Protein AF-A0A2E8B351-F1 (afdb_monomer_lite)

Sequence (193 aa):
MSNDDRAWGGGRSVKSSQLFPSLRFFVAGHIMNDREKERQKKLDTIHEEIVAYLDGELDENVSQRVEQRLGQDPTYRRRLQQMERAWDCLDALPQAEVDESFTHSTVEMVALAAEKELSLSATTNSRSLTTWFIGGALTLAAVAAGFIFTTWVIPDANQELLQDLPMIENIDMYLHADNVEFLQKLQEEKIFM

pLDDT: mean 72.05, std 17.53, range [35.75, 96.81]

Radius of gyration: 40.84 Å; chains: 1; bounding box: 118×68×86 Å

Structure (mmCIF, N/CA/C/O backbone):
data_AF-A0A2E8B351-F1
#
_entry.id   AF-A0A2E8B351-F1
#
loop_
_atom_site.group_PDB
_atom_site.id
_atom_site.type_symbol
_atom_site.label_atom_id
_atom_site.label_alt_id
_atom_site.label_comp_id
_atom_site.label_asym_id
_atom_site.label_entity_id
_atom_site.label_seq_id
_atom_site.pdbx_PDB_ins_code
_atom_site.Cartn_x
_atom_site.Cartn_y
_atom_site.Cartn_z
_atom_site.occupancy
_atom_site.B_iso_or_equiv
_atom_site.auth_seq_id
_atom_site.auth_comp_id
_atom_site.auth_asym_id
_atom_site.auth_atom_id
_atom_site.pdbx_PDB_model_num
ATOM 1 N N . MET A 1 1 ? 92.611 -21.836 -21.182 1.00 42.06 1 MET A N 1
ATOM 2 C CA . MET A 1 1 ? 92.577 -20.377 -21.438 1.00 42.06 1 MET A CA 1
ATOM 3 C C . MET A 1 1 ? 91.304 -19.870 -20.778 1.00 42.06 1 MET A C 1
ATOM 5 O O . MET A 1 1 ? 90.243 -20.173 -21.292 1.00 42.06 1 MET A O 1
ATOM 9 N N . SER A 1 2 ? 91.296 -19.490 -19.499 1.00 41.84 2 SER A N 1
ATOM 10 C CA . SER A 1 2 ? 92.000 -18.399 -18.793 1.00 41.84 2 SER A CA 1
ATOM 11 C C . SER A 1 2 ? 91.522 -17.001 -19.187 1.00 41.84 2 SER A C 1
ATOM 13 O O . SER A 1 2 ? 91.625 -16.643 -20.358 1.00 41.84 2 SER A O 1
ATOM 15 N N . ASN A 1 3 ? 91.150 -16.268 -18.131 1.00 39.16 3 ASN A N 1
ATOM 16 C CA . ASN A 1 3 ? 91.130 -14.816 -17.929 1.00 39.16 3 ASN A CA 1
ATOM 17 C C . ASN A 1 3 ? 89.968 -14.001 -18.512 1.00 39.16 3 ASN A C 1
ATOM 19 O O . ASN A 1 3 ? 89.579 -14.199 -19.654 1.00 39.16 3 ASN A O 1
ATOM 23 N N . ASP A 1 4 ? 89.433 -12.985 -17.833 1.00 45.47 4 ASP A N 1
ATOM 24 C CA . ASP A 1 4 ? 89.593 -12.492 -16.452 1.00 45.47 4 ASP A CA 1
ATOM 25 C C . ASP A 1 4 ? 88.548 -11.384 -16.224 1.00 45.47 4 ASP A C 1
ATOM 27 O O . ASP A 1 4 ? 88.196 -10.650 -17.147 1.00 45.47 4 ASP A O 1
ATOM 31 N N . ASP A 1 5 ? 88.105 -11.276 -14.974 1.00 46.81 5 ASP A N 1
ATOM 32 C CA . ASP A 1 5 ? 87.933 -10.062 -14.168 1.00 46.81 5 ASP A CA 1
ATOM 33 C C . ASP A 1 5 ? 87.425 -8.746 -14.785 1.00 46.81 5 ASP A C 1
ATOM 35 O O . ASP A 1 5 ? 88.117 -8.055 -15.534 1.00 46.81 5 ASP A O 1
ATOM 39 N N . ARG A 1 6 ? 86.283 -8.285 -14.247 1.00 42.91 6 ARG A N 1
ATOM 40 C CA . ARG A 1 6 ? 86.148 -7.050 -13.430 1.00 42.91 6 ARG A CA 1
ATOM 41 C C . ARG A 1 6 ? 84.676 -6.889 -12.991 1.00 42.91 6 ARG A C 1
ATOM 43 O O . ARG A 1 6 ? 83.784 -6.873 -13.823 1.00 42.91 6 ARG A O 1
ATOM 50 N N . ALA A 1 7 ? 84.336 -6.975 -11.702 1.00 44.62 7 ALA A N 1
ATOM 51 C CA . ALA A 1 7 ? 84.511 -5.973 -10.637 1.00 44.62 7 ALA A CA 1
ATOM 52 C C . ALA A 1 7 ? 83.282 -5.040 -10.438 1.00 44.62 7 ALA A C 1
ATOM 54 O O . ALA A 1 7 ? 83.139 -4.037 -11.122 1.00 44.62 7 ALA A O 1
ATOM 55 N N . TRP A 1 8 ? 82.508 -5.381 -9.393 1.00 36.84 8 TRP A N 1
ATOM 56 C CA . TRP A 1 8 ? 81.766 -4.541 -8.426 1.00 36.84 8 TRP A CA 1
ATOM 57 C C . TRP A 1 8 ? 80.494 -3.757 -8.810 1.00 36.84 8 TRP A C 1
ATOM 59 O O . TRP A 1 8 ? 80.494 -2.868 -9.651 1.00 36.84 8 TRP A O 1
ATOM 69 N N . GLY A 1 9 ? 79.439 -3.983 -8.013 1.00 35.75 9 GLY A N 1
ATOM 70 C CA . GLY A 1 9 ? 78.284 -3.088 -7.880 1.00 35.75 9 GLY A CA 1
ATOM 71 C C . GLY A 1 9 ? 77.158 -3.705 -7.050 1.00 35.75 9 GLY A C 1
ATOM 72 O O . GLY A 1 9 ? 76.304 -4.402 -7.583 1.00 35.75 9 GLY A O 1
ATOM 73 N N . GLY A 1 10 ? 77.179 -3.490 -5.732 1.00 39.56 10 GLY A N 1
ATOM 74 C CA . GLY A 1 10 ? 76.178 -4.009 -4.800 1.00 39.56 10 GLY A CA 1
ATOM 75 C C . GLY A 1 10 ? 74.766 -3.464 -5.034 1.00 39.56 10 GLY A C 1
ATOM 76 O O . GLY A 1 10 ? 74.573 -2.344 -5.495 1.00 39.56 10 GLY A O 1
ATOM 77 N N . GLY A 1 11 ? 73.763 -4.246 -4.648 1.00 39.31 11 GLY A N 1
ATOM 78 C CA . GLY A 1 11 ? 72.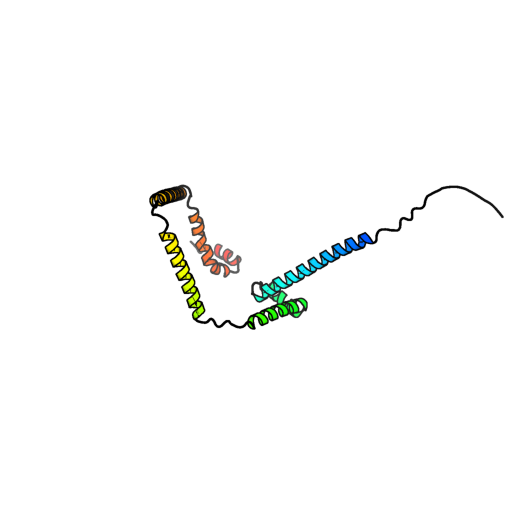370 -3.827 -4.743 1.00 39.31 11 GLY A CA 1
ATOM 79 C C . GLY A 1 11 ? 71.458 -4.824 -4.059 1.00 39.31 11 GLY A C 1
ATOM 80 O O . GLY A 1 11 ? 71.160 -5.883 -4.594 1.00 39.31 11 GLY A O 1
ATOM 81 N N . ARG A 1 12 ? 71.072 -4.484 -2.833 1.00 40.62 12 ARG A N 1
ATOM 82 C CA . ARG A 1 12 ? 70.194 -5.248 -1.951 1.00 40.62 12 ARG A CA 1
ATOM 83 C C . ARG A 1 12 ? 68.931 -5.746 -2.660 1.00 40.62 12 ARG A C 1
ATOM 85 O O . ARG A 1 12 ? 68.249 -4.997 -3.349 1.00 40.62 12 ARG A O 1
ATOM 92 N N . SER A 1 13 ? 68.616 -7.003 -2.358 1.00 50.56 13 SER A N 1
ATOM 93 C CA . SER A 1 13 ? 67.283 -7.602 -2.350 1.00 50.56 13 SER A CA 1
ATOM 94 C C . SER A 1 13 ? 66.165 -6.581 -2.129 1.00 50.56 13 SER A C 1
ATOM 96 O O . SER A 1 1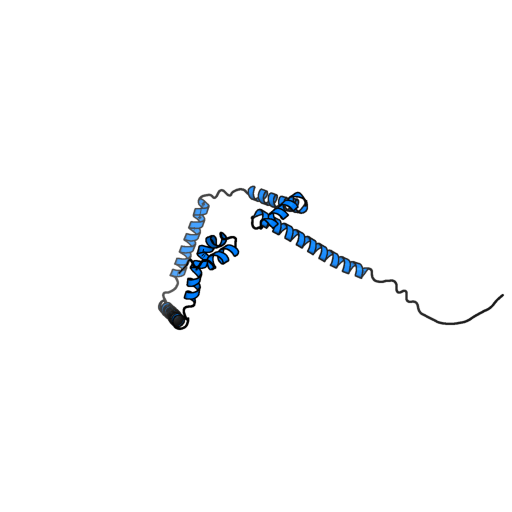3 ? 66.092 -5.992 -1.053 1.00 50.56 13 SER A O 1
ATOM 98 N N . VAL A 1 14 ? 65.248 -6.467 -3.092 1.00 45.91 14 VAL A N 1
ATOM 99 C CA . VAL A 1 14 ? 63.833 -6.237 -2.787 1.00 45.91 14 VAL A CA 1
ATOM 100 C C . VAL A 1 14 ? 63.001 -7.067 -3.763 1.00 45.91 14 VAL A C 1
ATOM 102 O O . VAL A 1 14 ? 62.817 -6.722 -4.928 1.00 45.91 14 VAL A O 1
ATOM 105 N N . LYS A 1 15 ? 62.509 -8.207 -3.272 1.00 48.78 15 LYS A N 1
ATOM 106 C CA . LYS A 1 15 ? 61.393 -8.938 -3.875 1.00 48.78 15 LYS A CA 1
ATOM 107 C C . LYS A 1 15 ? 60.143 -8.056 -3.781 1.00 48.78 15 LYS A C 1
ATOM 109 O O . LYS A 1 15 ? 59.438 -8.100 -2.779 1.00 48.78 15 LYS A O 1
ATOM 114 N N . SER A 1 16 ? 59.865 -7.268 -4.813 1.00 50.97 16 SER A N 1
ATOM 115 C CA . SER A 1 16 ? 58.633 -6.478 -4.933 1.00 50.97 16 SER A CA 1
ATOM 116 C C . SER A 1 16 ? 57.650 -7.169 -5.876 1.00 50.97 16 SER A C 1
ATOM 118 O O . SER A 1 16 ? 57.396 -6.709 -6.982 1.00 50.97 16 SER A O 1
ATOM 120 N N . SER A 1 17 ? 57.108 -8.308 -5.451 1.00 51.94 17 SER A N 1
ATOM 121 C CA . SER A 1 17 ? 55.991 -8.971 -6.139 1.00 51.94 17 SER A CA 1
ATOM 122 C C . SER A 1 17 ? 55.108 -9.700 -5.125 1.00 51.94 17 SER A C 1
ATOM 124 O O . SER A 1 17 ? 54.962 -10.920 -5.141 1.00 51.94 17 SER A O 1
ATOM 126 N N . GLN A 1 18 ? 54.564 -8.926 -4.188 1.00 52.97 18 GLN A N 1
ATOM 127 C CA . GLN A 1 18 ? 53.477 -9.310 -3.285 1.00 52.97 18 GLN A CA 1
ATOM 128 C C . GLN A 1 18 ? 52.513 -8.113 -3.210 1.00 52.97 18 GLN A C 1
ATOM 130 O O . GLN A 1 18 ? 52.404 -7.436 -2.193 1.00 52.97 18 GLN A O 1
ATOM 135 N N . LEU A 1 19 ? 51.858 -7.793 -4.331 1.00 47.19 19 LEU A N 1
ATOM 136 C CA . LEU A 1 19 ? 50.721 -6.870 -4.341 1.00 47.19 19 LEU A CA 1
ATOM 137 C C . LEU A 1 19 ? 49.480 -7.634 -3.851 1.00 47.19 19 LEU A C 1
ATOM 139 O O . LEU A 1 19 ? 48.830 -8.361 -4.595 1.00 47.19 19 LEU A O 1
ATOM 143 N N . PHE A 1 20 ? 49.252 -7.501 -2.546 1.00 50.81 20 PHE A N 1
ATOM 144 C CA . PHE A 1 20 ? 48.012 -7.605 -1.770 1.00 50.81 20 PHE A CA 1
ATOM 145 C C . PHE A 1 20 ? 46.785 -8.297 -2.423 1.00 50.81 20 PHE A C 1
ATOM 147 O O . PHE A 1 20 ? 46.023 -7.655 -3.148 1.00 50.81 20 PHE A O 1
ATOM 154 N N . PRO A 1 21 ? 46.469 -9.558 -2.060 1.00 54.06 21 PRO A N 1
ATOM 155 C CA . PRO A 1 21 ? 45.173 -10.182 -2.368 1.00 54.06 21 PRO A CA 1
ATOM 156 C C . PRO A 1 21 ? 43.976 -9.517 -1.651 1.00 54.06 21 PRO A C 1
ATOM 158 O O . PRO A 1 21 ? 42.835 -9.672 -2.086 1.00 54.06 21 PRO A O 1
ATOM 161 N N . SER A 1 22 ? 44.215 -8.731 -0.594 1.00 49.50 22 SER A N 1
ATOM 162 C CA . SER A 1 22 ? 43.172 -8.065 0.203 1.00 49.50 22 SER A CA 1
ATOM 163 C C . SER A 1 22 ? 42.454 -6.922 -0.526 1.00 49.50 22 SER A C 1
ATOM 165 O O . SER A 1 22 ? 41.269 -6.699 -0.282 1.00 49.50 22 SER A O 1
ATOM 167 N N . LEU A 1 23 ? 43.112 -6.239 -1.471 1.00 53.84 23 LEU A N 1
ATOM 168 C CA . LEU A 1 23 ? 42.482 -5.155 -2.239 1.00 53.84 23 LEU A CA 1
ATOM 169 C C . LEU A 1 23 ? 41.460 -5.684 -3.259 1.00 53.84 23 LEU A C 1
ATOM 171 O O . LEU A 1 23 ? 40.435 -5.049 -3.498 1.00 53.84 23 LEU A O 1
ATOM 175 N N . ARG A 1 24 ? 41.698 -6.879 -3.821 1.00 57.72 24 ARG A N 1
ATOM 176 C CA . ARG A 1 24 ? 40.752 -7.536 -4.740 1.00 57.72 24 ARG A CA 1
ATOM 177 C C . ARG A 1 24 ? 39.481 -7.978 -4.023 1.00 57.72 24 ARG A C 1
ATOM 179 O O . ARG A 1 24 ? 38.414 -7.877 -4.612 1.00 57.72 24 ARG A O 1
ATOM 186 N N . PHE A 1 25 ? 39.580 -8.415 -2.767 1.00 54.22 25 PHE A N 1
ATOM 187 C CA . PHE A 1 25 ? 38.421 -8.825 -1.968 1.00 54.22 25 PHE A CA 1
ATOM 188 C C . PHE A 1 25 ? 37.552 -7.635 -1.536 1.00 54.22 25 PHE A C 1
ATOM 190 O O . PHE A 1 25 ? 36.331 -7.728 -1.592 1.00 54.22 25 PHE A O 1
ATOM 197 N N . PHE A 1 26 ? 38.159 -6.499 -1.173 1.00 56.44 26 PHE A N 1
ATOM 198 C CA . PHE A 1 26 ? 37.419 -5.286 -0.800 1.00 56.44 26 PHE A CA 1
ATOM 199 C C . PHE A 1 26 ? 36.706 -4.644 -2.001 1.00 56.44 26 PHE A C 1
ATOM 201 O O . PHE A 1 26 ? 35.520 -4.329 -1.924 1.00 56.44 26 PHE A O 1
ATOM 208 N N . VAL A 1 27 ? 37.391 -4.532 -3.145 1.00 61.16 27 VAL A N 1
ATOM 209 C CA . VAL A 1 27 ? 36.784 -4.040 -4.394 1.00 61.16 27 VAL A CA 1
ATOM 210 C C . VAL A 1 27 ? 35.726 -5.021 -4.913 1.00 61.16 27 VAL A C 1
ATOM 212 O O . VAL A 1 27 ? 34.650 -4.591 -5.315 1.00 61.16 27 VAL A O 1
ATOM 215 N N . ALA A 1 28 ? 35.968 -6.337 -4.844 1.00 62.12 28 ALA A N 1
ATOM 216 C CA . ALA A 1 28 ? 34.955 -7.335 -5.194 1.00 62.12 28 ALA A CA 1
ATOM 217 C C . ALA A 1 28 ? 33.725 -7.264 -4.275 1.00 62.12 28 ALA A C 1
ATOM 219 O O . ALA A 1 28 ? 32.609 -7.362 -4.776 1.00 62.12 28 ALA A O 1
ATOM 220 N N . GLY A 1 29 ? 33.911 -7.041 -2.969 1.00 65.75 29 GLY A N 1
ATOM 221 C CA . GLY A 1 29 ? 32.819 -6.870 -2.007 1.00 65.75 29 GLY A CA 1
ATOM 222 C C . GLY A 1 29 ? 31.975 -5.619 -2.268 1.00 65.75 29 GLY A C 1
ATOM 223 O O . GLY A 1 29 ? 30.749 -5.695 -2.238 1.00 65.75 29 GLY A O 1
ATOM 224 N N . HIS A 1 30 ? 32.605 -4.489 -2.603 1.00 62.78 30 HIS A N 1
ATOM 225 C CA . HIS A 1 30 ? 31.889 -3.263 -2.974 1.00 62.78 30 HIS A CA 1
ATOM 226 C C . HIS A 1 30 ? 31.105 -3.436 -4.289 1.00 62.78 30 HIS A C 1
ATOM 228 O O . HIS A 1 30 ? 29.902 -3.198 -4.321 1.00 62.78 30 HIS A O 1
ATOM 234 N N . ILE A 1 31 ? 31.737 -4.002 -5.325 1.00 69.69 31 ILE A N 1
ATOM 235 C CA . ILE A 1 31 ? 31.097 -4.281 -6.625 1.00 69.69 31 ILE A CA 1
ATOM 236 C C . ILE A 1 31 ? 29.959 -5.315 -6.505 1.00 69.69 31 ILE A C 1
ATOM 238 O O . ILE A 1 31 ? 29.005 -5.293 -7.285 1.00 69.69 31 ILE A O 1
ATOM 242 N N . MET A 1 32 ? 30.052 -6.271 -5.574 1.00 68.69 32 MET A N 1
ATOM 243 C CA . MET A 1 32 ? 28.966 -7.221 -5.301 1.00 68.69 32 MET A CA 1
ATOM 244 C C . MET A 1 32 ? 27.760 -6.530 -4.658 1.00 68.69 32 MET A C 1
ATOM 246 O O . MET A 1 32 ? 26.634 -6.815 -5.055 1.00 68.69 32 MET A O 1
ATOM 250 N N . ASN A 1 33 ? 27.989 -5.593 -3.736 1.00 84.38 33 ASN A N 1
ATOM 251 C CA . ASN A 1 33 ? 26.923 -4.818 -3.102 1.00 84.38 33 ASN A CA 1
ATOM 252 C C . ASN A 1 33 ? 26.198 -3.912 -4.111 1.00 84.38 33 ASN A C 1
ATOM 254 O O . ASN A 1 33 ? 24.971 -3.866 -4.132 1.00 84.38 33 ASN A O 1
ATOM 258 N N . ASP A 1 34 ? 26.939 -3.254 -5.004 1.00 85.31 34 ASP A N 1
ATOM 259 C CA . ASP A 1 34 ? 26.334 -2.390 -6.023 1.00 85.31 34 ASP A CA 1
ATOM 260 C C . ASP A 1 34 ? 25.468 -3.195 -7.004 1.00 85.31 34 ASP A C 1
ATOM 262 O O . ASP A 1 34 ? 24.362 -2.785 -7.344 1.00 85.31 34 ASP A O 1
ATOM 266 N N . ARG A 1 35 ? 25.901 -4.404 -7.387 1.00 85.94 35 ARG A N 1
ATOM 267 C CA . ARG A 1 35 ? 25.093 -5.304 -8.229 1.00 85.94 35 ARG A CA 1
ATOM 268 C C . ARG A 1 35 ? 23.825 -5.805 -7.542 1.00 85.94 35 ARG A C 1
ATOM 270 O O . ARG A 1 35 ? 22.813 -5.988 -8.217 1.00 85.94 35 ARG A O 1
ATOM 277 N N . GLU A 1 36 ? 23.877 -6.047 -6.236 1.00 88.38 36 GLU A N 1
ATOM 278 C CA . GLU A 1 36 ? 22.702 -6.449 -5.459 1.00 88.38 36 GLU A CA 1
ATOM 279 C C . GLU A 1 36 ? 21.686 -5.303 -5.392 1.00 88.38 36 GLU A C 1
ATOM 281 O O . GLU A 1 36 ? 20.503 -5.520 -5.643 1.00 88.38 36 GLU A O 1
ATOM 286 N N . LYS A 1 37 ? 22.155 -4.068 -5.168 1.00 89.75 37 LYS A N 1
ATOM 287 C CA . LYS A 1 37 ? 21.309 -2.866 -5.179 1.00 89.75 37 LYS A CA 1
ATOM 288 C C . LYS A 1 37 ? 20.648 -2.628 -6.530 1.00 89.75 37 LYS A C 1
ATOM 290 O O . LYS A 1 37 ? 19.451 -2.377 -6.572 1.00 89.75 37 LYS A O 1
ATOM 295 N N . GLU A 1 38 ? 21.391 -2.750 -7.627 1.00 91.44 38 GLU A N 1
ATOM 296 C CA . GLU A 1 38 ? 20.819 -2.605 -8.972 1.00 91.44 38 GLU A CA 1
ATOM 297 C C . GLU A 1 38 ? 19.787 -3.698 -9.274 1.00 91.44 38 GLU A C 1
ATOM 299 O O . GLU A 1 38 ? 18.746 -3.435 -9.879 1.00 91.44 38 GLU A O 1
ATOM 304 N N . ARG A 1 39 ? 20.028 -4.933 -8.812 1.00 91.00 39 ARG A N 1
ATOM 305 C CA . ARG A 1 39 ? 19.044 -6.015 -8.935 1.00 91.00 39 ARG A CA 1
ATOM 306 C C . ARG A 1 39 ? 17.788 -5.717 -8.120 1.00 91.00 39 ARG A C 1
ATOM 308 O O . ARG A 1 39 ? 16.693 -5.924 -8.636 1.00 91.00 39 ARG A O 1
ATOM 315 N N . GLN A 1 40 ? 17.947 -5.250 -6.883 1.00 92.00 40 GLN A N 1
ATOM 316 C CA . GLN A 1 40 ? 16.830 -4.903 -6.011 1.00 92.00 40 GLN A CA 1
ATOM 317 C C . GLN A 1 40 ? 16.006 -3.772 -6.618 1.00 92.00 40 GLN A C 1
ATOM 319 O O . GLN A 1 40 ? 14.813 -3.942 -6.830 1.00 92.00 40 GLN A O 1
ATOM 324 N N . LYS A 1 41 ? 16.664 -2.690 -7.038 1.00 94.38 41 LYS A N 1
ATOM 325 C CA . LYS A 1 41 ? 16.021 -1.574 -7.731 1.00 94.38 41 LYS A CA 1
ATOM 326 C C . LYS A 1 41 ? 15.238 -2.046 -8.955 1.00 94.38 41 LYS A C 1
ATOM 328 O O . LYS A 1 41 ? 14.102 -1.636 -9.151 1.00 94.38 41 LYS A O 1
ATOM 333 N N . LYS A 1 42 ? 15.812 -2.949 -9.759 1.00 93.88 42 LYS A N 1
ATOM 334 C CA . LYS A 1 42 ? 15.110 -3.532 -10.910 1.00 93.88 42 LYS A CA 1
ATOM 335 C C . LYS A 1 42 ? 13.858 -4.309 -10.487 1.00 93.88 42 LYS A C 1
ATOM 337 O O . LYS A 1 42 ? 12.842 -4.216 -11.164 1.00 93.88 42 LYS A O 1
ATOM 342 N N . LEU A 1 43 ? 13.934 -5.103 -9.419 1.00 93.56 43 LEU A N 1
ATOM 343 C CA . LEU A 1 43 ? 12.788 -5.856 -8.897 1.00 93.56 43 LEU A CA 1
ATOM 344 C C . LEU A 1 43 ? 11.690 -4.927 -8.374 1.00 93.56 43 LEU A C 1
ATOM 346 O O . LEU A 1 43 ? 10.520 -5.200 -8.629 1.00 93.56 43 LEU A O 1
ATOM 350 N N . ASP A 1 44 ? 12.070 -3.840 -7.707 1.00 95.19 44 ASP A N 1
ATOM 351 C CA . ASP A 1 44 ? 11.141 -2.832 -7.196 1.00 95.19 44 ASP A CA 1
ATOM 352 C C . ASP A 1 44 ? 10.428 -2.125 -8.355 1.00 95.19 44 ASP A C 1
ATOM 354 O O . ASP A 1 44 ? 9.204 -2.072 -8.373 1.00 95.19 44 ASP A O 1
ATOM 358 N N . THR A 1 45 ? 11.156 -1.727 -9.404 1.00 95.25 45 THR A N 1
ATOM 359 C CA . THR A 1 45 ? 10.541 -1.159 -10.616 1.00 95.25 45 THR A CA 1
ATOM 360 C C . THR A 1 45 ? 9.574 -2.136 -11.288 1.00 95.25 45 THR A C 1
ATOM 362 O O . THR A 1 45 ? 8.479 -1.750 -11.676 1.00 95.25 45 THR A O 1
ATOM 365 N N . ILE A 1 46 ? 9.940 -3.419 -11.412 1.00 94.88 46 ILE A N 1
ATOM 366 C CA . ILE A 1 46 ? 9.026 -4.440 -11.961 1.00 94.88 46 ILE A CA 1
ATOM 367 C C . ILE A 1 46 ? 7.777 -4.567 -11.083 1.00 94.88 46 ILE A C 1
ATOM 369 O O . ILE A 1 46 ? 6.680 -4.777 -11.592 1.00 94.88 46 ILE A O 1
ATOM 373 N N . HIS A 1 47 ? 7.938 -4.481 -9.764 1.00 95.00 47 HIS A N 1
ATOM 374 C CA . HIS A 1 47 ? 6.821 -4.556 -8.841 1.00 95.00 47 HIS A CA 1
ATOM 375 C C . HIS A 1 47 ? 5.870 -3.369 -8.995 1.00 95.00 47 HIS A C 1
ATOM 377 O O . HIS A 1 47 ? 4.672 -3.606 -9.100 1.00 95.00 47 HIS A O 1
ATOM 383 N N . GLU A 1 48 ? 6.396 -2.147 -9.049 1.00 95.12 48 GLU A N 1
ATOM 384 C CA . GLU A 1 48 ? 5.624 -0.920 -9.267 1.00 95.12 48 GLU A CA 1
ATOM 385 C C . GLU A 1 48 ? 4.873 -0.961 -10.604 1.00 95.12 48 GLU A C 1
ATOM 387 O O . GLU A 1 48 ? 3.671 -0.718 -10.630 1.00 95.12 48 GLU A O 1
ATOM 392 N N . GLU A 1 49 ? 5.540 -1.360 -11.697 1.00 95.38 49 GLU A N 1
ATOM 393 C CA . GLU A 1 49 ? 4.900 -1.494 -13.016 1.00 95.38 49 GLU A CA 1
ATOM 394 C C . GLU A 1 49 ? 3.740 -2.510 -12.994 1.00 95.38 49 GLU A C 1
ATOM 396 O O . GLU A 1 49 ? 2.702 -2.271 -13.603 1.00 95.38 49 GLU A O 1
ATOM 401 N N . ILE A 1 50 ? 3.887 -3.639 -12.289 1.00 95.69 50 ILE A N 1
ATOM 402 C CA . ILE A 1 50 ? 2.828 -4.659 -12.197 1.00 95.69 50 ILE A CA 1
ATOM 403 C C . ILE A 1 50 ? 1.671 -4.200 -11.303 1.00 95.69 50 ILE A C 1
ATOM 405 O O . ILE A 1 50 ? 0.525 -4.481 -11.636 1.00 95.69 50 ILE A O 1
ATOM 409 N N . VAL A 1 51 ? 1.947 -3.514 -10.189 1.00 95.50 51 VAL A N 1
ATOM 410 C CA . VAL A 1 51 ? 0.897 -2.943 -9.323 1.00 95.50 51 VAL A CA 1
ATOM 411 C C . VAL A 1 51 ? 0.073 -1.931 -10.113 1.00 95.50 51 VAL A C 1
ATOM 413 O O . VAL A 1 51 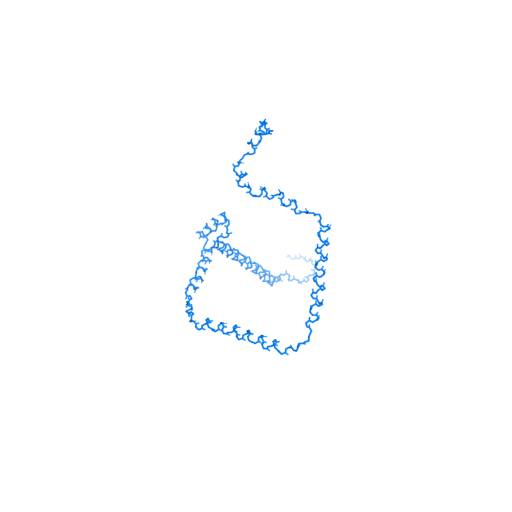? -1.131 -2.107 -10.244 1.00 95.50 51 VAL A O 1
ATOM 416 N N . ALA A 1 52 ? 0.732 -0.953 -10.738 1.00 95.94 52 ALA A N 1
ATOM 417 C CA . ALA A 1 52 ? 0.054 0.074 -11.524 1.00 95.94 52 ALA A CA 1
ATOM 418 C C . ALA A 1 52 ? -0.744 -0.518 -12.700 1.00 95.94 52 ALA A C 1
ATOM 420 O O . ALA A 1 52 ? -1.812 -0.014 -13.036 1.00 95.94 52 ALA A O 1
ATOM 421 N N . TYR A 1 53 ? -0.255 -1.603 -13.317 1.00 95.00 53 TYR A N 1
ATOM 422 C CA . TYR A 1 53 ? -1.005 -2.337 -14.340 1.00 95.00 53 TYR A CA 1
ATOM 423 C C . TYR A 1 53 ? -2.291 -2.960 -13.782 1.00 95.00 53 TYR A C 1
ATOM 425 O O . TYR A 1 53 ? -3.339 -2.856 -14.412 1.00 95.00 53 TYR A O 1
ATOM 433 N N . LEU A 1 54 ? -2.221 -3.601 -12.611 1.00 93.56 54 LEU A N 1
ATOM 434 C CA . LEU A 1 54 ? -3.381 -4.230 -11.971 1.00 93.56 54 LEU A CA 1
ATOM 435 C C . LEU A 1 54 ? -4.423 -3.208 -11.509 1.00 93.56 54 LEU A C 1
ATOM 437 O O . LEU A 1 54 ? -5.616 -3.473 -11.634 1.00 93.56 54 LEU A O 1
ATOM 441 N N . ASP A 1 55 ? -3.974 -2.050 -11.030 1.00 94.69 55 ASP A N 1
ATOM 442 C CA . ASP A 1 55 ? -4.848 -0.962 -10.585 1.00 94.69 55 ASP A CA 1
ATOM 443 C C . ASP A 1 55 ? -5.394 -0.123 -11.762 1.00 94.69 55 ASP A C 1
ATOM 445 O O . ASP A 1 55 ? -6.306 0.684 -11.586 1.00 94.69 55 ASP A O 1
ATOM 449 N N . GLY A 1 56 ? -4.877 -0.332 -12.982 1.00 95.06 56 GLY A N 1
ATOM 450 C CA . GLY A 1 56 ? -5.299 0.385 -14.189 1.00 95.06 56 GLY A CA 1
ATOM 451 C C . GLY A 1 56 ? -4.762 1.817 -14.293 1.00 95.06 56 GLY A C 1
ATOM 452 O O . GLY A 1 56 ? -5.312 2.625 -15.036 1.00 95.06 56 GLY A O 1
ATOM 453 N N . GLU A 1 57 ? -3.694 2.144 -13.564 1.00 96.81 57 GLU A N 1
ATOM 454 C CA . GLU A 1 57 ? -3.105 3.490 -13.504 1.00 96.81 57 GLU A CA 1
ATOM 455 C C . GLU A 1 57 ? -2.079 3.768 -14.622 1.00 96.81 57 GLU A C 1
ATOM 457 O O . GLU A 1 57 ? -1.570 4.885 -14.740 1.00 96.81 57 GLU A O 1
ATOM 462 N N . LEU A 1 58 ? -1.744 2.766 -15.444 1.00 95.19 58 LEU A N 1
ATOM 463 C CA . LEU A 1 58 ? -0.807 2.919 -16.561 1.00 95.19 58 LEU A CA 1
ATOM 464 C C . LEU A 1 58 ? -1.476 3.525 -17.798 1.00 95.19 58 LEU A C 1
ATOM 466 O O . LEU A 1 58 ? -2.598 3.174 -18.155 1.00 95.19 58 LEU A O 1
ATOM 470 N N . ASP A 1 59 ? -0.740 4.370 -18.521 1.00 95.06 59 ASP A N 1
ATOM 471 C CA . ASP A 1 59 ? -1.139 4.810 -19.855 1.00 95.06 59 ASP A CA 1
ATOM 472 C C . ASP A 1 59 ? -1.074 3.656 -20.869 1.00 95.06 59 ASP A C 1
ATOM 474 O O . ASP A 1 59 ? -0.309 2.698 -20.720 1.00 95.06 59 ASP A O 1
ATOM 478 N N . GLU A 1 60 ? -1.843 3.779 -21.951 1.00 93.38 60 GLU A N 1
ATOM 479 C CA . GLU A 1 60 ? -2.027 2.737 -22.970 1.00 93.38 60 GLU A CA 1
ATOM 480 C C . GLU A 1 60 ? -0.697 2.183 -23.521 1.00 93.38 60 GLU A C 1
ATOM 482 O O . GLU A 1 60 ? -0.502 0.972 -23.629 1.00 93.38 60 GLU A O 1
ATOM 487 N N . ASN A 1 61 ? 0.275 3.057 -23.805 1.00 93.69 61 ASN A N 1
ATOM 488 C CA . ASN A 1 61 ? 1.569 2.642 -24.356 1.00 93.69 61 ASN A CA 1
ATOM 489 C C . ASN A 1 61 ? 2.408 1.841 -23.349 1.00 93.69 61 ASN A C 1
ATOM 491 O O . ASN A 1 61 ? 3.209 0.977 -23.728 1.00 93.69 61 ASN A O 1
ATOM 495 N N . VAL A 1 62 ? 2.291 2.159 -22.059 1.00 92.88 62 VAL A N 1
ATOM 496 C CA . VAL A 1 62 ? 3.009 1.455 -20.995 1.00 92.88 62 VAL A CA 1
ATOM 497 C C . VAL A 1 62 ? 2.307 0.149 -20.653 1.00 92.88 62 VAL A C 1
ATOM 499 O O . VAL A 1 62 ? 2.997 -0.862 -20.521 1.00 92.88 62 VAL A O 1
ATOM 502 N N . SER A 1 63 ? 0.974 0.139 -20.636 1.00 94.06 63 SER A N 1
ATOM 503 C CA . SER A 1 63 ? 0.161 -1.068 -20.477 1.00 94.06 63 SER A CA 1
ATOM 504 C C . SER A 1 63 ? 0.515 -2.133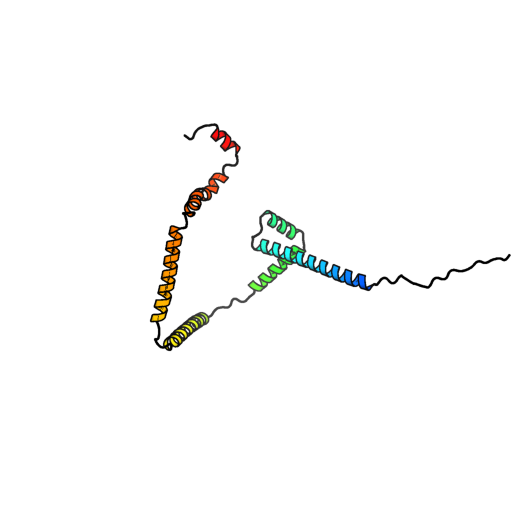 -21.525 1.00 94.06 63 SER A C 1
ATOM 506 O O . SER A 1 63 ? 0.968 -3.224 -21.170 1.00 94.06 63 SER A O 1
ATOM 508 N N . GLN A 1 64 ? 0.497 -1.782 -22.818 1.00 95.12 64 GLN A N 1
ATOM 509 C CA . GLN A 1 64 ? 0.865 -2.701 -23.909 1.00 95.12 64 GLN A CA 1
ATOM 510 C C . GLN A 1 64 ? 2.287 -3.267 -23.764 1.00 95.12 64 GLN A C 1
ATOM 512 O O . GLN A 1 64 ? 2.562 -4.432 -24.071 1.00 95.12 64 GLN A O 1
ATOM 517 N N . ARG A 1 65 ? 3.227 -2.456 -23.267 1.00 94.81 65 ARG A N 1
ATOM 518 C CA . ARG A 1 65 ? 4.599 -2.908 -23.011 1.00 94.81 65 ARG A CA 1
ATOM 519 C C . ARG A 1 65 ? 4.664 -3.896 -21.847 1.00 94.81 65 ARG A C 1
ATOM 521 O O . ARG A 1 65 ? 5.433 -4.857 -21.925 1.00 94.81 65 ARG A O 1
ATOM 528 N N . VAL A 1 66 ? 3.903 -3.667 -20.778 1.00 94.50 66 VAL A N 1
ATOM 529 C CA . VAL A 1 66 ? 3.810 -4.595 -19.642 1.00 94.50 66 VAL A CA 1
ATOM 530 C C . VAL A 1 66 ? 3.181 -5.914 -20.089 1.00 94.50 66 VAL A C 1
ATOM 532 O O . VAL A 1 66 ? 3.739 -6.966 -19.784 1.00 94.50 66 VAL A O 1
ATOM 535 N N . GLU A 1 67 ? 2.125 -5.889 -20.902 1.00 95.31 67 GLU A N 1
ATOM 536 C CA . GLU A 1 67 ? 1.513 -7.093 -21.485 1.00 95.31 67 GLU A CA 1
ATOM 537 C C . GLU A 1 67 ? 2.503 -7.900 -22.334 1.00 95.31 67 GLU A C 1
ATOM 539 O O . GLU A 1 67 ? 2.660 -9.114 -22.160 1.00 95.31 67 GLU A O 1
ATOM 544 N N . GLN A 1 68 ? 3.253 -7.226 -23.209 1.00 95.88 68 GLN A N 1
ATOM 545 C CA . GLN A 1 68 ? 4.295 -7.876 -23.999 1.00 95.88 68 GLN A CA 1
ATOM 546 C C . GLN A 1 68 ? 5.361 -8.521 -23.098 1.00 95.88 68 GLN A C 1
ATOM 548 O O . GLN A 1 68 ? 5.773 -9.663 -23.331 1.00 95.88 68 GLN A O 1
ATOM 553 N N . ARG A 1 69 ? 5.797 -7.816 -22.044 1.00 94.62 69 ARG A N 1
ATOM 554 C CA . ARG A 1 69 ? 6.754 -8.342 -21.058 1.00 94.62 69 ARG A CA 1
ATOM 555 C C . ARG A 1 69 ? 6.173 -9.505 -20.260 1.00 94.62 69 ARG A C 1
ATOM 557 O O . ARG A 1 69 ? 6.904 -10.454 -20.007 1.00 94.62 69 ARG A O 1
ATOM 564 N N . LEU A 1 70 ? 4.888 -9.503 -19.922 1.00 94.62 70 LEU A N 1
ATOM 565 C CA . LEU A 1 70 ? 4.222 -10.640 -19.282 1.00 94.62 70 LEU A CA 1
ATOM 566 C C . LEU A 1 70 ? 4.231 -11.881 -20.188 1.00 94.62 70 LEU A C 1
ATOM 568 O O . LEU A 1 70 ? 4.442 -12.993 -19.704 1.00 94.62 70 LEU A O 1
ATOM 572 N N . GLY A 1 71 ? 4.101 -11.714 -21.505 1.00 93.12 71 GLY A N 1
ATOM 573 C CA . GLY A 1 71 ? 4.240 -12.820 -22.458 1.00 93.12 71 GLY A CA 1
ATOM 574 C C . GLY A 1 71 ? 5.672 -13.365 -22.574 1.00 93.12 71 GLY A C 1
ATOM 575 O O . GLY A 1 71 ? 5.873 -14.571 -22.732 1.00 93.12 71 GLY A O 1
ATOM 576 N N . GLN A 1 72 ? 6.680 -12.496 -22.478 1.00 94.25 72 GLN A N 1
ATOM 577 C CA . GLN A 1 72 ? 8.063 -12.821 -22.853 1.00 94.25 72 GLN A CA 1
ATOM 578 C C . GLN A 1 72 ? 9.010 -13.045 -21.662 1.00 94.25 72 GLN A C 1
ATOM 580 O O . GLN A 1 72 ? 9.898 -13.897 -21.733 1.00 94.25 72 GLN A O 1
ATOM 585 N N . ASP A 1 73 ? 8.828 -12.325 -20.556 1.00 95.44 73 ASP A N 1
ATOM 586 C CA . ASP A 1 73 ? 9.723 -12.328 -19.398 1.00 95.44 73 ASP A CA 1
ATOM 587 C C . ASP A 1 73 ? 9.166 -13.213 -18.261 1.00 95.44 73 ASP A C 1
ATOM 589 O O . ASP A 1 73 ? 8.124 -12.914 -17.667 1.00 95.44 73 ASP A O 1
ATOM 593 N N . PRO A 1 74 ? 9.856 -14.312 -17.893 1.00 94.12 74 PRO A N 1
ATOM 594 C CA . PRO A 1 74 ? 9.444 -15.156 -16.772 1.00 94.12 74 PRO A CA 1
ATOM 595 C C . PRO A 1 74 ? 9.472 -14.439 -15.413 1.00 94.12 74 PRO A C 1
ATOM 597 O O . PRO A 1 74 ? 8.761 -14.854 -14.498 1.00 94.12 74 PRO A O 1
ATOM 600 N N . THR A 1 75 ? 10.266 -13.378 -15.259 1.00 93.62 75 THR A N 1
ATOM 601 C CA . THR A 1 75 ? 10.357 -12.584 -14.024 1.00 93.62 75 THR A CA 1
ATOM 602 C C . THR A 1 75 ? 9.059 -11.825 -13.771 1.00 93.62 75 THR A C 1
ATOM 604 O O . THR A 1 75 ? 8.541 -11.873 -12.656 1.00 93.62 75 THR A O 1
ATOM 607 N N . TYR A 1 76 ? 8.505 -11.199 -14.816 1.00 94.94 76 TYR A N 1
ATOM 608 C CA . TYR A 1 76 ? 7.216 -10.503 -14.758 1.00 94.94 76 TYR A CA 1
ATOM 609 C C . TYR A 1 76 ? 6.094 -11.477 -14.398 1.00 94.94 76 TYR A C 1
ATOM 611 O O . TYR A 1 76 ? 5.358 -11.243 -13.442 1.0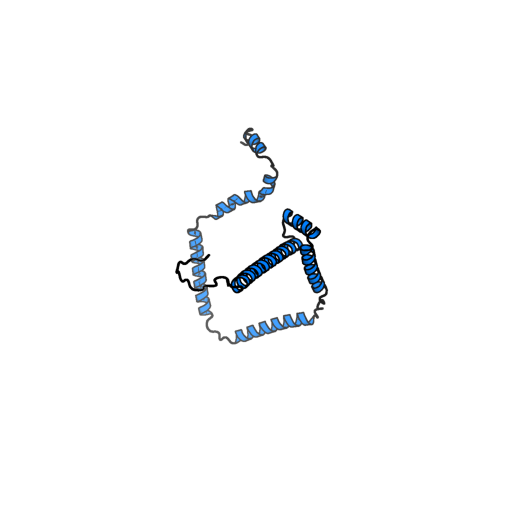0 94.94 76 TYR A O 1
ATOM 619 N N . ARG A 1 77 ? 6.036 -12.634 -15.075 1.00 94.12 77 ARG A N 1
ATOM 620 C CA . ARG A 1 77 ? 5.043 -13.682 -14.777 1.00 94.12 77 ARG A CA 1
ATOM 621 C C . ARG A 1 77 ? 5.123 -14.174 -13.342 1.00 94.12 77 ARG A C 1
ATOM 623 O O . ARG A 1 77 ? 4.106 -14.284 -12.668 1.00 94.12 77 ARG A O 1
ATOM 630 N N . ARG A 1 78 ? 6.333 -14.458 -12.856 1.00 94.62 78 ARG A N 1
ATOM 631 C CA . ARG A 1 78 ? 6.526 -14.916 -11.479 1.00 94.62 78 ARG A CA 1
ATOM 632 C C . ARG A 1 78 ? 6.085 -13.856 -10.473 1.00 94.62 78 ARG A C 1
ATOM 634 O O . ARG A 1 78 ? 5.520 -14.221 -9.447 1.00 94.62 78 ARG A O 1
ATOM 641 N N . ARG A 1 79 ? 6.360 -12.574 -10.731 1.00 94.00 79 ARG A N 1
ATOM 642 C CA . ARG A 1 79 ? 5.953 -11.496 -9.826 1.00 94.00 79 ARG A CA 1
ATOM 643 C C . ARG A 1 79 ? 4.431 -11.354 -9.782 1.00 94.00 79 ARG A C 1
ATOM 645 O O . ARG A 1 79 ? 3.889 -11.313 -8.684 1.00 94.00 79 ARG A O 1
ATOM 652 N N . LEU A 1 80 ? 3.765 -11.396 -10.936 1.00 94.19 80 LEU A N 1
ATOM 653 C CA . LEU A 1 80 ? 2.302 -11.379 -11.020 1.00 94.19 80 LEU A CA 1
ATOM 654 C C . LEU A 1 80 ? 1.671 -12.562 -10.260 1.00 94.19 80 LEU A C 1
ATOM 656 O O . LEU A 1 80 ? 0.837 -12.358 -9.386 1.00 94.19 80 LEU A O 1
ATOM 660 N N . GLN A 1 81 ? 2.161 -13.786 -10.487 1.00 94.44 81 GLN A N 1
ATOM 661 C CA . GLN A 1 81 ? 1.689 -14.992 -9.786 1.00 94.44 81 GLN A CA 1
ATOM 662 C C . GLN A 1 81 ? 1.878 -14.935 -8.263 1.00 94.44 81 GLN A C 1
ATOM 664 O O . GLN A 1 81 ? 1.128 -15.554 -7.515 1.00 94.44 81 GLN A O 1
ATOM 669 N N . GLN A 1 82 ? 2.918 -14.253 -7.773 1.00 94.06 82 GLN A N 1
ATOM 670 C CA . GLN A 1 82 ? 3.104 -14.071 -6.331 1.00 94.06 82 GLN A CA 1
ATOM 671 C C . GLN A 1 82 ? 2.024 -13.173 -5.725 1.00 94.06 82 GLN A C 1
ATOM 673 O O . GLN A 1 82 ? 1.622 -13.417 -4.592 1.00 94.06 82 GLN A O 1
ATOM 678 N N . MET A 1 83 ? 1.588 -12.151 -6.462 1.00 93.06 83 MET A N 1
ATOM 679 C CA . MET A 1 83 ? 0.557 -11.215 -6.015 1.00 93.06 83 MET A CA 1
ATOM 680 C C . MET A 1 83 ? -0.821 -11.877 -6.062 1.00 93.06 83 MET A C 1
ATOM 682 O O . MET A 1 83 ? -1.537 -11.816 -5.073 1.00 93.06 83 MET A O 1
ATOM 686 N N . GLU A 1 84 ? -1.134 -12.607 -7.136 1.00 92.06 84 GLU A N 1
ATOM 687 C CA . GLU A 1 84 ? -2.351 -13.430 -7.249 1.00 92.06 84 GLU A CA 1
ATOM 688 C C . GLU A 1 84 ? -2.505 -14.382 -6.053 1.00 92.06 84 GLU A C 1
ATOM 690 O O . GLU A 1 84 ? -3.512 -14.352 -5.361 1.00 92.06 84 GLU A O 1
ATOM 695 N N . ARG A 1 85 ? -1.445 -15.116 -5.688 1.00 93.50 85 ARG A N 1
ATOM 696 C CA . ARG A 1 85 ? -1.467 -15.996 -4.503 1.00 93.50 85 ARG A CA 1
ATOM 697 C C . ARG A 1 85 ? -1.697 -15.260 -3.185 1.00 93.50 85 ARG A C 1
ATOM 699 O O . ARG A 1 85 ? -2.208 -15.852 -2.239 1.00 93.50 85 ARG A O 1
ATOM 706 N N . ALA A 1 86 ? -1.224 -14.021 -3.068 1.00 91.81 86 ALA A N 1
ATOM 707 C CA . ALA A 1 86 ? -1.459 -13.227 -1.868 1.00 91.81 86 ALA A CA 1
ATOM 708 C C . ALA A 1 86 ? -2.937 -12.828 -1.773 1.00 91.81 86 ALA A C 1
ATOM 710 O O . ALA A 1 86 ? -3.503 -12.903 -0.686 1.00 91.81 86 ALA A O 1
ATOM 711 N N . TRP A 1 87 ? -3.557 -12.487 -2.906 1.00 90.62 87 TRP A N 1
ATOM 712 C CA . TRP A 1 87 ? -4.993 -12.237 -3.004 1.00 90.62 87 TRP A CA 1
ATOM 713 C C . TRP A 1 87 ? -5.819 -13.493 -2.717 1.00 90.62 87 TRP A C 1
ATOM 715 O O . TRP A 1 87 ? -6.705 -13.429 -1.874 1.00 90.62 87 TRP A O 1
ATOM 725 N N . ASP A 1 88 ? -5.446 -14.653 -3.264 1.00 92.75 88 ASP A N 1
ATOM 726 C CA . ASP A 1 88 ? -6.108 -15.931 -2.953 1.00 92.75 88 ASP A CA 1
ATOM 727 C C . ASP A 1 88 ? -6.110 -16.227 -1.441 1.00 92.75 88 ASP A C 1
ATOM 729 O O . ASP A 1 88 ? -7.086 -16.725 -0.878 1.00 92.75 88 ASP A O 1
ATOM 733 N N . CYS A 1 89 ? -5.007 -15.914 -0.753 1.00 92.75 89 CYS A N 1
ATOM 734 C CA . CYS A 1 89 ? -4.915 -16.053 0.699 1.00 92.75 89 CYS A CA 1
ATOM 735 C C . CYS A 1 89 ? -5.836 -15.080 1.450 1.00 92.75 89 CYS A C 1
ATOM 737 O O . CYS A 1 89 ? -6.328 -15.440 2.519 1.00 92.75 89 CYS A O 1
ATOM 739 N N . LEU A 1 90 ? -6.040 -13.862 0.933 1.00 90.56 90 LEU A N 1
ATOM 740 C CA . LEU A 1 90 ? -6.972 -12.887 1.508 1.00 90.56 90 LEU A CA 1
ATOM 741 C C . LEU A 1 90 ? -8.424 -13.333 1.312 1.00 90.56 90 LEU A C 1
ATOM 743 O O . LEU A 1 90 ? -9.210 -13.244 2.251 1.00 90.56 90 LEU A O 1
ATOM 747 N N . ASP A 1 91 ? -8.753 -13.887 0.148 1.00 88.56 91 ASP A N 1
ATOM 748 C CA . ASP A 1 91 ? -10.087 -14.425 -0.143 1.00 88.56 91 ASP A CA 1
ATOM 749 C C . ASP A 1 91 ? -10.412 -15.665 0.699 1.00 88.56 91 ASP A C 1
ATOM 751 O O . ASP A 1 91 ? -11.569 -15.924 1.032 1.00 88.56 91 ASP A O 1
ATOM 755 N N . ALA A 1 92 ? -9.387 -16.421 1.097 1.00 90.44 92 ALA A N 1
ATOM 756 C CA . ALA A 1 92 ? -9.524 -17.551 2.008 1.00 90.44 92 ALA A CA 1
ATOM 757 C C . ALA A 1 92 ? -9.735 -17.141 3.480 1.00 90.44 92 ALA A C 1
ATOM 759 O O . ALA A 1 92 ? -9.913 -18.019 4.333 1.00 90.44 92 ALA A O 1
ATOM 760 N N . LEU A 1 93 ? -9.694 -15.843 3.813 1.00 90.00 93 LEU A N 1
ATOM 761 C CA . LEU A 1 93 ? -9.928 -15.396 5.183 1.00 90.00 93 LEU A CA 1
ATOM 762 C C . LEU A 1 93 ? -11.396 -15.626 5.579 1.00 90.00 93 LEU A C 1
ATOM 764 O O . LEU A 1 93 ? -12.309 -15.265 4.835 1.00 90.00 93 LEU A O 1
ATOM 768 N N . PRO A 1 94 ? -11.652 -16.204 6.767 1.00 87.44 94 PRO A N 1
ATOM 769 C CA . PRO A 1 94 ? -13.011 -16.400 7.243 1.00 87.44 94 PRO A CA 1
ATOM 770 C C . PRO A 1 94 ? -13.687 -15.042 7.437 1.00 87.44 94 PRO A C 1
ATOM 772 O O . PRO A 1 94 ? -13.161 -14.166 8.129 1.00 87.44 94 PRO A O 1
ATOM 775 N N . GLN A 1 95 ? -14.873 -14.879 6.855 1.00 77.81 95 GLN A N 1
ATOM 776 C CA . GLN A 1 95 ? -15.710 -13.725 7.145 1.00 77.81 95 GLN A CA 1
ATOM 777 C C . GLN A 1 95 ? -16.193 -13.843 8.590 1.00 77.81 95 GLN A C 1
ATOM 779 O O . GLN A 1 95 ? -16.798 -14.842 8.977 1.00 77.81 95 GLN A O 1
ATOM 784 N N . ALA A 1 96 ? -15.878 -12.842 9.408 1.00 76.75 96 ALA A N 1
ATOM 785 C CA . ALA A 1 96 ? -16.400 -12.773 10.760 1.00 76.75 96 ALA A CA 1
ATOM 786 C C . ALA A 1 96 ? -17.904 -12.479 10.681 1.00 76.75 96 ALA A C 1
ATOM 788 O O . ALA A 1 96 ? -18.302 -11.380 10.294 1.00 76.75 96 ALA A O 1
ATOM 789 N N . GLU A 1 97 ? -18.737 -13.455 11.039 1.00 70.19 97 GLU A N 1
ATOM 790 C CA . GLU A 1 97 ? -20.152 -13.208 11.304 1.00 70.19 97 GLU A CA 1
ATOM 791 C C . GLU A 1 97 ? -20.240 -12.338 12.563 1.00 70.19 97 GLU A C 1
ATOM 793 O O . GLU A 1 97 ? -19.905 -12.766 13.669 1.00 70.19 97 GLU A O 1
ATOM 798 N N . VAL A 1 98 ? -20.593 -11.066 12.378 1.00 68.56 98 VAL A N 1
ATOM 799 C CA . VAL A 1 98 ? -20.729 -10.114 13.479 1.00 68.56 98 VAL A CA 1
ATOM 800 C C . VAL A 1 98 ? -22.072 -10.372 14.156 1.00 68.56 98 VAL A C 1
ATOM 802 O O . VAL A 1 98 ? -23.121 -10.177 13.548 1.00 68.56 98 VAL A O 1
ATOM 805 N N . ASP A 1 99 ? -22.033 -10.824 15.407 1.00 70.56 99 ASP A N 1
ATOM 806 C CA . ASP A 1 99 ? -23.222 -10.972 16.246 1.00 70.56 99 ASP A CA 1
ATOM 807 C C . ASP A 1 99 ? -23.785 -9.588 16.628 1.00 70.56 99 ASP A C 1
ATOM 809 O O . ASP A 1 99 ? -23.026 -8.631 16.820 1.00 70.56 99 ASP A O 1
ATOM 813 N N . GLU A 1 100 ? -25.109 -9.467 16.774 1.00 64.94 100 GLU A N 1
ATOM 814 C CA . GLU A 1 100 ? -25.790 -8.195 17.096 1.00 64.94 100 GLU A CA 1
ATOM 815 C C . GLU A 1 100 ? -25.245 -7.562 18.396 1.00 64.94 100 GLU A C 1
ATOM 817 O O . GLU A 1 100 ? -25.243 -6.338 18.572 1.00 64.94 100 GLU A O 1
ATOM 822 N N . SER A 1 101 ? -24.686 -8.388 19.288 1.00 62.84 101 SER A N 1
ATOM 823 C CA . SER A 1 101 ? -24.010 -7.978 20.522 1.00 62.84 101 SER A CA 1
ATOM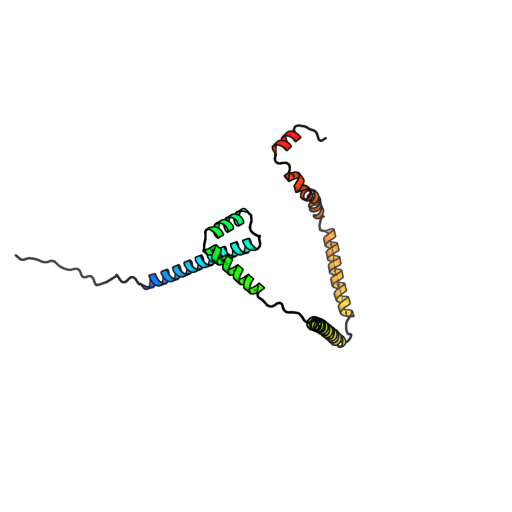 824 C C . SER A 1 101 ? -22.808 -7.040 20.309 1.00 62.84 101 SER A C 1
ATOM 826 O O . SER A 1 101 ? -22.540 -6.188 21.163 1.00 62.84 101 SER A O 1
ATOM 828 N N . PHE A 1 102 ? -22.111 -7.108 19.167 1.00 65.12 102 PHE A N 1
ATOM 829 C CA . PHE A 1 102 ? -20.989 -6.212 18.860 1.00 65.12 102 PHE A CA 1
ATOM 830 C C . PHE A 1 102 ? -21.457 -4.762 18.662 1.00 65.12 102 PHE A C 1
ATOM 832 O O . PHE A 1 102 ? -20.856 -3.828 19.210 1.00 65.12 102 PHE A O 1
ATOM 839 N N . THR A 1 103 ? -22.575 -4.571 17.954 1.00 70.62 103 THR A N 1
ATOM 840 C CA . THR A 1 103 ? -23.195 -3.254 17.755 1.00 70.62 103 THR A CA 1
ATOM 841 C C . THR A 1 103 ? -23.691 -2.687 19.081 1.00 70.62 103 THR A C 1
ATOM 843 O O . THR A 1 103 ? -23.442 -1.516 19.376 1.00 70.62 103 THR A O 1
ATOM 846 N N . HIS A 1 104 ? -24.305 -3.527 19.921 1.00 71.19 104 HIS A N 1
ATOM 847 C CA . HIS A 1 104 ? -24.721 -3.131 21.265 1.00 71.19 104 HIS A CA 1
ATOM 848 C C . HIS A 1 104 ? -23.541 -2.666 22.126 1.00 71.19 104 HIS A C 1
ATOM 850 O O . HIS A 1 104 ? -23.631 -1.594 22.720 1.00 71.19 104 HIS A O 1
ATOM 856 N N . SER A 1 105 ? -22.415 -3.389 22.130 1.00 74.38 105 SER A N 1
ATOM 857 C CA . SER A 1 105 ? -21.261 -3.013 22.962 1.00 74.38 105 SER A CA 1
ATOM 858 C C . SER A 1 105 ? -20.598 -1.699 22.529 1.00 74.38 105 SER A C 1
ATOM 860 O O . SER A 1 105 ? -20.124 -0.939 23.372 1.00 74.38 105 SER A O 1
ATOM 862 N N . THR A 1 106 ? -20.605 -1.378 21.228 1.00 75.44 106 THR A N 1
ATOM 863 C CA . THR A 1 106 ? -20.065 -0.102 20.728 1.00 75.44 106 THR A CA 1
ATOM 864 C C . THR A 1 106 ? -20.964 1.066 21.125 1.00 75.44 106 THR A C 1
ATOM 866 O O . THR A 1 106 ? -20.475 2.080 21.622 1.00 75.44 106 THR A O 1
ATOM 869 N N . VAL A 1 107 ? -22.284 0.921 20.958 1.00 80.50 107 VAL A N 1
ATOM 870 C CA . VAL A 1 107 ? -23.250 1.945 21.385 1.00 80.50 107 VAL A CA 1
ATOM 871 C C . VAL A 1 107 ? -23.195 2.139 22.902 1.00 80.50 107 VAL A C 1
ATOM 873 O O . VAL A 1 107 ? -23.201 3.275 23.372 1.00 80.50 107 VAL A O 1
ATOM 876 N N . GLU A 1 108 ? -23.067 1.055 23.667 1.00 79.25 108 GLU A N 1
ATOM 877 C CA . GLU A 1 108 ? -22.910 1.098 25.122 1.00 79.25 108 GLU A CA 1
ATOM 878 C C . GLU A 1 108 ? -21.606 1.795 25.535 1.00 79.25 108 GLU A C 1
ATOM 880 O O . GLU A 1 108 ? -21.622 2.662 26.405 1.00 79.25 108 GLU A O 1
ATOM 885 N N . MET A 1 109 ? -20.484 1.507 24.867 1.00 82.94 109 MET A N 1
ATOM 886 C CA . MET A 1 109 ? -19.204 2.172 25.132 1.00 82.94 109 MET A CA 1
ATOM 887 C C . MET A 1 109 ? -19.270 3.680 24.857 1.00 82.94 109 MET A C 1
ATOM 889 O O . MET A 1 109 ? -18.749 4.469 25.647 1.00 82.94 109 MET A O 1
ATOM 893 N N . VAL A 1 110 ? -19.935 4.092 23.771 1.00 84.75 110 VAL A N 1
ATOM 894 C CA . VAL A 1 110 ? -20.159 5.512 23.451 1.00 84.75 110 VAL A CA 1
ATOM 895 C C . VAL A 1 110 ? -21.075 6.169 24.486 1.00 84.75 110 VAL A C 1
ATOM 897 O O . VAL A 1 110 ? -20.782 7.274 24.943 1.00 84.75 110 VAL A O 1
ATOM 900 N N . ALA A 1 111 ? -22.143 5.489 24.909 1.00 82.38 111 ALA A N 1
ATOM 901 C CA . ALA A 1 111 ? -23.051 5.990 25.938 1.00 82.38 111 ALA A CA 1
ATOM 902 C C . ALA A 1 111 ? -22.343 6.176 27.293 1.00 82.38 111 ALA A C 1
ATOM 904 O O . ALA A 1 111 ? -22.467 7.230 27.916 1.00 82.38 111 ALA A O 1
ATOM 905 N N . LEU A 1 112 ? -21.528 5.202 27.710 1.00 84.25 112 LEU A N 1
ATOM 906 C CA . LEU A 1 112 ? -20.726 5.276 28.935 1.00 84.25 112 LEU A CA 1
ATOM 907 C C . LEU A 1 112 ? -19.650 6.370 28.862 1.00 84.25 112 LEU A C 1
ATOM 909 O O . LEU A 1 112 ? -19.382 7.046 29.858 1.00 84.25 112 LEU A O 1
ATOM 913 N N . ALA A 1 113 ? -19.033 6.576 27.693 1.00 79.69 113 ALA A N 1
ATOM 914 C CA . ALA A 1 113 ? -18.079 7.664 27.484 1.00 79.69 113 ALA A CA 1
ATOM 915 C C . ALA A 1 113 ? -18.752 9.041 27.618 1.00 79.69 113 ALA A C 1
ATOM 917 O O . ALA A 1 113 ? -18.209 9.917 28.294 1.00 79.69 113 ALA A O 1
ATOM 918 N N . ALA A 1 114 ? -19.955 9.205 27.057 1.00 78.94 114 ALA A N 1
ATOM 919 C CA . ALA A 1 114 ? -20.738 10.433 27.174 1.00 78.94 114 ALA A CA 1
ATOM 920 C C . ALA A 1 114 ? -21.171 10.712 28.626 1.00 78.94 114 ALA A C 1
ATOM 922 O O . ALA A 1 114 ? -21.046 11.837 29.111 1.00 78.94 114 ALA A O 1
ATOM 923 N N . GLU A 1 115 ? -21.615 9.693 29.369 1.00 80.69 115 GLU A N 1
ATOM 924 C CA . GLU A 1 115 ? -21.976 9.834 30.788 1.00 80.69 115 GLU A CA 1
ATOM 925 C C . GLU A 1 115 ? -20.763 10.216 31.661 1.00 80.69 115 GLU A C 1
ATOM 927 O O . GLU A 1 115 ? -20.847 11.063 32.561 1.00 80.69 115 GLU A O 1
ATOM 932 N N . LYS A 1 116 ? -19.588 9.656 31.356 1.00 78.50 116 LYS A N 1
ATOM 933 C CA . LYS A 1 116 ? -18.327 10.015 32.014 1.00 78.50 116 LYS A CA 1
ATOM 934 C C . LYS A 1 116 ? -17.906 11.460 31.719 1.00 78.50 116 LYS A C 1
ATOM 936 O O . LYS A 1 116 ? -17.434 12.150 32.618 1.00 78.50 116 LYS A O 1
ATOM 941 N N . GLU A 1 117 ? -18.093 11.943 30.495 1.00 73.31 117 GLU A N 1
ATOM 942 C CA . GLU A 1 117 ? -17.790 13.332 30.125 1.00 73.31 117 GLU A CA 1
ATOM 943 C C . GLU A 1 117 ? -18.732 14.332 30.816 1.00 73.31 117 GLU A C 1
ATOM 945 O O . GLU A 1 117 ? -18.284 15.361 31.335 1.00 73.31 117 GLU A O 1
ATOM 950 N N . LEU A 1 118 ? -20.021 13.997 30.927 1.00 76.44 118 LEU A N 1
ATOM 951 C CA . LEU A 1 118 ? -21.006 14.811 31.644 1.00 76.44 118 LEU A CA 1
ATOM 952 C C . LEU A 1 118 ? -20.735 14.853 33.155 1.00 76.44 118 LEU A C 1
ATOM 954 O O . LEU A 1 118 ? -20.823 15.920 33.765 1.00 76.44 118 LEU A O 1
ATOM 958 N N . SER A 1 119 ? -20.357 13.727 33.767 1.00 73.19 119 SER A N 1
ATOM 959 C CA . SER A 1 119 ? -20.044 13.666 35.205 1.00 73.19 119 SER A CA 1
ATOM 960 C C . SER A 1 119 ? -18.744 14.389 35.571 1.00 73.19 119 SER A C 1
ATOM 962 O O . SER A 1 119 ? -18.700 15.059 36.601 1.00 73.19 119 SER A O 1
ATOM 964 N N . LEU A 1 120 ? -17.716 14.350 34.715 1.00 68.94 120 LEU A N 1
ATOM 965 C CA . LEU A 1 120 ? -16.505 15.170 34.866 1.00 68.94 120 LEU A CA 1
ATOM 966 C C . LEU A 1 120 ? -16.795 16.669 34.670 1.00 68.94 120 LEU A C 1
ATOM 968 O O . LEU A 1 120 ? -16.224 17.508 35.367 1.00 68.94 120 LEU A O 1
ATOM 972 N N . SER A 1 121 ? -17.728 17.012 33.777 1.00 60.28 121 SER A N 1
ATOM 973 C CA . SER A 1 121 ? -18.159 18.398 33.544 1.00 60.28 121 SER A CA 1
ATOM 974 C C . SER A 1 121 ? -19.076 18.945 34.648 1.00 60.28 121 SER A C 1
ATOM 976 O O . SER A 1 121 ? -19.147 20.155 34.849 1.00 60.28 121 SER A O 1
ATOM 978 N N . ALA A 1 122 ? -19.745 18.081 35.416 1.00 60.94 122 ALA A N 1
ATOM 979 C CA . ALA A 1 122 ? -20.616 18.488 36.520 1.00 60.94 122 ALA A CA 1
ATOM 980 C C . ALA A 1 122 ? -19.855 18.917 37.792 1.00 60.94 122 ALA A C 1
ATOM 982 O O . ALA A 1 122 ? -20.420 19.612 38.638 1.00 60.94 122 ALA A O 1
ATOM 983 N N . THR A 1 123 ? -18.579 18.536 37.951 1.00 55.09 123 THR A N 1
ATOM 984 C CA . THR A 1 123 ? -17.772 18.867 39.149 1.00 55.09 123 THR A CA 1
ATOM 985 C C . THR A 1 123 ? -16.962 20.160 39.008 1.00 55.09 123 THR A C 1
ATOM 987 O O . THR A 1 123 ? -16.379 20.628 39.993 1.00 55.09 123 THR A O 1
ATOM 990 N N . THR A 1 124 ? -16.904 20.763 37.818 1.00 51.81 124 THR A N 1
ATOM 991 C CA . THR A 1 124 ? -16.222 22.045 37.619 1.00 51.81 124 THR A CA 1
ATOM 992 C C . THR A 1 124 ? -17.133 23.188 38.069 1.00 51.81 124 THR A C 1
ATOM 994 O O . THR A 1 124 ? -18.046 23.640 37.382 1.00 51.81 124 THR A O 1
ATOM 997 N N . ASN A 1 125 ? -16.881 23.600 39.312 1.00 49.81 125 ASN A N 1
ATOM 998 C CA . ASN A 1 125 ? -17.364 24.798 39.981 1.00 49.81 125 ASN A CA 1
ATOM 999 C C . ASN A 1 125 ? -17.582 25.963 38.997 1.00 49.81 125 ASN A C 1
ATOM 1001 O O . ASN A 1 125 ? -16.639 26.410 38.347 1.00 49.81 125 ASN A O 1
ATOM 1005 N N . SER A 1 126 ? -18.819 26.468 38.948 1.00 52.28 126 SER A N 1
ATOM 1006 C CA . SER A 1 126 ? -19.288 27.623 38.170 1.00 52.28 126 SER A CA 1
ATOM 1007 C C . SER A 1 126 ? -18.520 28.907 38.512 1.00 52.28 126 SER A C 1
ATOM 1009 O O . SER A 1 126 ? -19.024 29.826 39.166 1.00 52.28 126 SER A O 1
ATOM 1011 N N . ARG A 1 127 ? -17.277 29.003 38.051 1.00 54.03 127 ARG A N 1
ATOM 1012 C CA . ARG A 1 127 ? -16.497 30.230 38.046 1.00 54.03 127 ARG A CA 1
ATOM 1013 C C . ARG A 1 127 ? -15.882 30.409 36.670 1.00 54.03 127 ARG A C 1
ATOM 1015 O O . ARG A 1 127 ? -14.909 29.759 36.315 1.00 54.03 127 ARG A O 1
ATOM 1022 N N . SER A 1 128 ? -16.452 31.396 35.978 1.00 54.97 128 SER A N 1
ATOM 1023 C CA . SER A 1 128 ? -15.848 32.171 34.893 1.00 54.97 128 SER A CA 1
ATOM 1024 C C . SER A 1 128 ? -16.318 31.915 33.455 1.00 54.97 128 SER A C 1
ATOM 1026 O O . SER A 1 128 ? -15.532 31.981 32.514 1.00 54.97 128 SER A O 1
ATOM 1028 N N . LEU A 1 129 ? -17.634 31.790 33.244 1.00 57.12 129 LEU A N 1
ATOM 1029 C CA . LEU A 1 129 ? -18.226 32.101 31.929 1.00 57.12 129 LEU A CA 1
ATOM 1030 C C . LEU A 1 129 ? -17.909 33.550 31.505 1.00 57.12 129 LEU A C 1
ATOM 1032 O O . LEU A 1 129 ? -17.714 33.833 30.327 1.00 57.12 129 LEU A O 1
ATOM 1036 N N . THR A 1 130 ? -17.755 34.462 32.468 1.00 57.72 130 THR A N 1
ATOM 1037 C CA . THR A 1 130 ? -17.453 35.877 32.227 1.00 57.72 130 THR A CA 1
ATOM 1038 C C . THR A 1 130 ? -16.091 36.109 31.564 1.00 57.72 130 THR A C 1
ATOM 1040 O O . THR A 1 130 ? -15.975 37.021 30.754 1.00 57.72 130 THR A O 1
ATOM 1043 N N . THR A 1 131 ? -15.062 35.289 31.829 1.00 59.28 131 THR A N 1
ATOM 1044 C CA . THR A 1 131 ? -13.762 35.439 31.137 1.00 59.28 131 THR A CA 1
ATOM 1045 C C . THR A 1 131 ? -13.764 34.837 29.738 1.00 59.28 131 THR A C 1
ATOM 1047 O O . THR A 1 131 ? -13.029 35.319 28.879 1.00 59.28 131 THR A O 1
ATOM 1050 N N . TRP A 1 132 ? -14.595 33.822 29.478 1.00 58.47 132 TRP A N 1
ATOM 1051 C CA . TRP A 1 132 ? -14.684 33.210 28.150 1.00 58.47 132 TRP A CA 1
ATOM 1052 C C . TRP A 1 132 ? -15.406 34.125 27.153 1.00 58.47 132 TRP A C 1
ATOM 1054 O O . TRP A 1 132 ? -14.942 34.283 26.026 1.00 58.47 132 TRP A O 1
ATOM 1064 N N . PHE A 1 133 ? -16.448 34.841 27.596 1.00 64.50 133 PHE A N 1
ATOM 1065 C CA . PHE A 1 133 ? -17.099 35.868 26.771 1.00 64.50 133 PHE A CA 1
ATOM 1066 C C . PHE A 1 133 ? -16.171 37.048 26.440 1.00 64.50 133 PHE A C 1
ATOM 1068 O O . PHE A 1 133 ? -16.202 37.539 25.314 1.00 64.50 133 PHE A O 1
ATOM 1075 N N . ILE A 1 134 ? -15.307 37.476 27.369 1.00 66.31 134 ILE A N 1
ATOM 1076 C CA . ILE A 1 134 ? -14.338 38.560 27.113 1.00 66.31 134 ILE A CA 1
ATOM 1077 C C . ILE A 1 134 ? -13.268 38.111 26.103 1.00 66.31 134 ILE A C 1
ATOM 1079 O O . ILE A 1 134 ? -12.929 38.867 25.194 1.00 66.31 134 ILE A O 1
ATOM 1083 N N . GLY A 1 135 ? -12.778 36.870 26.217 1.00 62.97 135 GLY A N 1
ATOM 1084 C CA . GLY A 1 135 ? -11.837 36.296 25.250 1.00 62.97 135 GLY A CA 1
ATOM 1085 C C . GLY A 1 135 ? -12.443 36.132 23.852 1.00 62.97 135 GLY A C 1
ATOM 1086 O O . GLY A 1 135 ? -11.819 36.523 22.868 1.00 62.97 135 GLY A O 1
ATOM 1087 N N . GLY A 1 136 ? -13.678 35.623 23.766 1.00 67.62 136 GLY A N 1
ATOM 1088 C CA . GLY A 1 136 ? -14.393 35.446 22.498 1.00 67.62 136 GLY A CA 1
ATOM 1089 C C . GLY A 1 136 ? -14.766 36.763 21.811 1.00 67.62 136 GLY A C 1
ATOM 1090 O O . GLY A 1 136 ? -14.690 36.868 20.591 1.00 67.62 136 GLY A O 1
ATOM 1091 N N . ALA A 1 137 ? -15.114 37.802 22.575 1.00 73.06 137 ALA A N 1
ATOM 1092 C CA . ALA A 1 137 ? -15.416 39.114 22.007 1.00 73.06 137 ALA A CA 1
ATOM 1093 C C . ALA A 1 137 ? -14.175 39.780 21.382 1.00 73.06 137 ALA A C 1
ATOM 1095 O O . ALA A 1 137 ? -14.280 40.413 20.332 1.00 73.06 137 ALA A O 1
ATOM 1096 N N . LEU A 1 138 ? -12.995 39.612 21.991 1.00 74.81 138 LEU A N 1
ATOM 1097 C CA . LEU A 1 138 ? -11.749 40.196 21.488 1.00 74.81 138 LEU A CA 1
ATOM 1098 C C . LEU A 1 138 ? -11.289 39.536 20.178 1.00 74.81 138 LEU A C 1
ATOM 1100 O O . LEU A 1 138 ? -10.864 40.228 19.252 1.00 74.81 138 LEU A O 1
ATOM 1104 N N . THR A 1 139 ? -11.399 38.209 20.077 1.00 72.50 139 THR A N 1
ATOM 1105 C CA . THR A 1 139 ? -11.045 37.481 18.849 1.00 72.50 139 THR A CA 1
ATOM 1106 C C . THR A 1 139 ? -12.010 37.805 17.716 1.00 72.50 139 THR A C 1
ATOM 1108 O O . THR A 1 139 ? -11.570 38.072 16.599 1.00 72.50 139 THR A O 1
ATOM 1111 N N . LEU A 1 140 ? -13.312 37.873 18.003 1.00 77.81 140 LEU A N 1
ATOM 1112 C CA . LEU A 1 140 ? -14.323 38.229 17.010 1.00 77.81 140 LEU A CA 1
ATOM 1113 C C . LEU A 1 140 ? -14.139 39.668 16.499 1.00 77.81 140 LEU A C 1
ATOM 1115 O O . LEU A 1 140 ? -14.262 39.916 15.301 1.00 77.81 140 LEU A O 1
ATOM 1119 N N . ALA A 1 141 ? -13.756 40.601 17.377 1.00 81.00 141 ALA A N 1
ATOM 1120 C CA . ALA A 1 141 ? -13.417 41.969 16.987 1.00 81.00 141 ALA A CA 1
ATOM 1121 C C . ALA A 1 141 ? -12.170 42.037 16.085 1.00 81.00 141 ALA A C 1
ATOM 1123 O O . ALA A 1 141 ? -12.165 42.783 15.106 1.00 81.00 141 ALA A O 1
ATOM 1124 N N . ALA A 1 142 ? -11.135 41.239 16.367 1.00 78.19 142 ALA A N 1
ATOM 1125 C CA . ALA A 1 142 ? -9.927 41.182 15.540 1.00 78.19 142 ALA A CA 1
ATOM 1126 C C . ALA A 1 142 ? -10.199 40.591 14.145 1.00 78.19 142 ALA A C 1
ATOM 1128 O O . ALA A 1 142 ? -9.702 41.114 13.148 1.00 78.19 142 ALA A O 1
ATOM 1129 N N . VAL A 1 143 ? -11.031 39.548 14.059 1.00 80.44 143 VAL A N 1
ATOM 1130 C CA . VAL A 1 143 ? -11.450 38.947 12.781 1.00 80.44 143 VAL A CA 1
ATOM 1131 C C . VAL A 1 143 ? -12.294 39.926 11.966 1.00 80.44 143 VAL A C 1
ATOM 1133 O O . VAL A 1 143 ? -12.043 40.100 10.775 1.00 80.44 143 VAL A O 1
ATOM 1136 N N . ALA A 1 144 ? -13.249 40.614 12.597 1.00 81.06 144 ALA A N 1
ATOM 1137 C CA . ALA A 1 144 ? -14.073 41.613 11.921 1.00 81.06 144 ALA A CA 1
ATOM 1138 C C . ALA A 1 144 ? -13.231 42.787 11.392 1.00 81.06 144 ALA A C 1
ATOM 1140 O O . ALA A 1 144 ? -13.408 43.206 10.249 1.00 81.06 144 ALA A O 1
ATOM 1141 N N . ALA A 1 145 ? -12.275 43.279 12.186 1.00 81.75 145 ALA A N 1
ATOM 1142 C CA . ALA A 1 145 ? -11.357 44.333 11.760 1.00 81.75 145 ALA A CA 1
ATOM 1143 C C . ALA A 1 145 ? -10.460 43.884 10.594 1.00 81.75 145 ALA A C 1
ATOM 1145 O O . ALA A 1 145 ? -10.282 44.639 9.639 1.00 81.75 145 ALA A O 1
ATOM 1146 N N . GLY A 1 146 ? -9.946 42.650 10.642 1.00 77.12 146 GLY A N 1
ATOM 1147 C CA . GLY A 1 146 ? -9.176 42.054 9.551 1.00 77.12 146 GLY A CA 1
ATOM 1148 C C . GLY A 1 146 ? -9.988 41.951 8.262 1.00 77.12 146 GLY A C 1
ATOM 1149 O O . GLY A 1 146 ? -9.541 42.430 7.227 1.00 77.12 146 GLY A O 1
ATOM 1150 N N . PHE A 1 147 ? -11.212 41.423 8.333 1.00 77.75 147 PHE A N 1
ATOM 1151 C CA . PHE A 1 147 ? -12.104 41.293 7.178 1.00 77.75 147 PHE A CA 1
ATOM 1152 C C . PHE A 1 147 ? -12.427 42.649 6.535 1.00 77.75 147 PHE A C 1
ATOM 1154 O O . PHE A 1 147 ? -12.290 42.810 5.323 1.00 77.75 147 PHE A O 1
ATOM 1161 N N . ILE A 1 148 ? -12.780 43.653 7.344 1.00 80.88 148 ILE A N 1
ATOM 1162 C CA . ILE A 1 148 ? -13.059 45.010 6.852 1.00 80.88 148 ILE A CA 1
ATOM 1163 C C . ILE A 1 148 ? -11.822 45.592 6.155 1.00 80.88 148 ILE A C 1
ATOM 1165 O O . ILE A 1 148 ? -11.936 46.135 5.057 1.00 80.88 148 ILE A O 1
ATOM 1169 N N . PHE A 1 149 ? -10.634 45.422 6.738 1.00 77.62 149 PHE A N 1
ATOM 1170 C CA . PHE A 1 149 ? -9.385 45.899 6.147 1.00 77.62 149 PHE A CA 1
ATOM 1171 C C . PHE A 1 149 ? -9.055 45.195 4.821 1.00 77.62 149 PHE A C 1
ATOM 1173 O O . PHE A 1 149 ? -8.700 45.851 3.844 1.00 77.62 149 PHE A O 1
ATOM 1180 N N . THR A 1 150 ? -9.240 43.875 4.750 1.00 70.62 150 THR A N 1
ATOM 1181 C CA . THR A 1 150 ? -9.042 43.080 3.530 1.00 70.62 150 THR A CA 1
ATOM 1182 C C . THR A 1 150 ? -9.949 43.556 2.396 1.00 70.62 150 THR A C 1
ATOM 1184 O O . THR A 1 150 ? -9.470 43.756 1.283 1.00 70.62 150 THR A O 1
ATOM 1187 N N . THR A 1 151 ? -11.230 43.813 2.676 1.00 70.19 151 THR A N 1
ATOM 1188 C CA . THR A 1 151 ? -12.184 44.275 1.648 1.00 70.19 151 THR A CA 1
ATOM 1189 C C . THR A 1 151 ? -11.903 45.684 1.121 1.00 70.19 151 THR A C 1
ATOM 1191 O O . THR A 1 151 ? -12.315 46.007 0.014 1.00 70.19 151 THR A O 1
ATOM 1194 N N . TRP A 1 152 ? -11.201 46.528 1.884 1.00 71.81 152 TRP A N 1
ATOM 1195 C CA . TRP A 1 152 ? -10.861 47.893 1.464 1.00 71.81 152 TRP A CA 1
ATOM 1196 C C . TRP A 1 152 ? -9.539 47.988 0.700 1.00 71.81 152 TRP A C 1
ATOM 1198 O O . TRP A 1 152 ? -9.358 48.918 -0.083 1.00 71.81 152 TRP A O 1
ATOM 1208 N N . VAL A 1 153 ? -8.601 47.070 0.951 1.00 70.44 153 VAL A N 1
ATOM 1209 C CA . VAL A 1 153 ? -7.222 47.170 0.442 1.00 70.44 153 VAL A CA 1
ATOM 1210 C C . VAL A 1 153 ? -6.954 46.235 -0.735 1.00 70.44 153 VAL A C 1
ATOM 1212 O O . VAL A 1 153 ? -6.061 46.530 -1.525 1.00 70.44 153 VAL A O 1
ATOM 1215 N N . ILE A 1 154 ? -7.700 45.136 -0.886 1.00 62.81 154 ILE A N 1
ATOM 1216 C CA . ILE A 1 154 ? -7.502 44.205 -2.002 1.00 62.81 154 ILE A CA 1
ATOM 1217 C C . ILE A 1 154 ? -8.374 44.643 -3.189 1.00 62.81 154 ILE A C 1
ATOM 1219 O O . ILE A 1 154 ? -9.590 44.455 -3.135 1.00 62.81 154 ILE A O 1
ATOM 1223 N N . PRO A 1 155 ? -7.801 45.220 -4.265 1.00 60.56 155 PRO A N 1
ATOM 1224 C CA . PRO A 1 155 ? -8.526 45.378 -5.518 1.00 60.56 155 PRO A CA 1
ATOM 1225 C C . PRO A 1 155 ? -8.891 43.998 -6.078 1.00 60.56 155 PRO A C 1
ATOM 1227 O O . PRO A 1 155 ? -8.117 43.047 -5.977 1.00 60.56 155 PRO A O 1
ATOM 1230 N N . ASP A 1 156 ? -10.100 43.918 -6.623 1.00 62.06 156 ASP A N 1
ATOM 1231 C CA . ASP A 1 156 ? -10.875 42.717 -6.944 1.00 62.06 156 ASP A CA 1
ATOM 1232 C C . ASP A 1 156 ? -10.221 41.845 -8.040 1.00 62.06 156 ASP A C 1
ATOM 1234 O O . ASP A 1 156 ? -10.672 41.789 -9.181 1.00 62.06 156 ASP A O 1
ATOM 1238 N N . ALA A 1 157 ? -9.136 41.145 -7.692 1.00 59.09 157 ALA A N 1
ATOM 1239 C CA . ALA A 1 157 ? -8.432 40.194 -8.562 1.00 59.09 157 ALA A CA 1
ATOM 1240 C C . ALA A 1 157 ? -9.307 38.992 -8.975 1.00 59.09 157 ALA A C 1
ATOM 1242 O O . ALA A 1 157 ? -8.949 38.221 -9.861 1.00 59.09 157 ALA A O 1
ATOM 1243 N N . ASN A 1 158 ? -10.479 38.838 -8.353 1.00 58.56 158 ASN A N 1
ATOM 1244 C CA . ASN A 1 158 ? -11.435 37.786 -8.675 1.00 58.56 158 ASN A CA 1
ATOM 1245 C C . ASN A 1 158 ? -12.210 38.058 -9.971 1.00 58.56 158 ASN A C 1
ATOM 1247 O O . ASN A 1 158 ? -12.770 37.121 -10.534 1.00 58.56 158 ASN A O 1
ATOM 1251 N N . GLN A 1 159 ? -12.243 39.300 -10.468 1.00 58.72 159 GLN A N 1
ATOM 1252 C CA . GLN A 1 159 ? -12.916 39.594 -11.739 1.00 58.72 159 GLN A CA 1
ATOM 1253 C C . GLN A 1 159 ? -12.171 39.002 -12.941 1.00 58.72 159 GLN A C 1
ATOM 1255 O O . GLN A 1 159 ? -12.821 38.568 -13.887 1.00 58.72 159 GLN A O 1
ATOM 1260 N N . GLU A 1 160 ? -10.840 38.905 -12.875 1.00 57.38 160 GLU A N 1
ATOM 1261 C CA . GLU A 1 160 ? -10.015 38.312 -13.937 1.00 57.38 160 GLU A CA 1
ATOM 1262 C C . GLU A 1 160 ? -10.251 36.792 -14.030 1.00 57.38 160 GLU A C 1
ATOM 1264 O O . GLU A 1 160 ? -10.475 36.254 -15.109 1.00 57.38 160 GLU A O 1
ATOM 1269 N N . LEU A 1 161 ? -10.367 36.113 -12.882 1.00 58.88 161 LEU A N 1
ATOM 1270 C CA . LEU A 1 161 ? -10.638 34.670 -12.810 1.00 58.88 161 LEU A CA 1
ATOM 1271 C C . LEU A 1 161 ? -12.054 34.287 -13.269 1.00 58.88 161 LEU A C 1
ATOM 1273 O O . LEU A 1 161 ? -12.273 33.185 -13.767 1.00 58.88 161 LEU A O 1
ATOM 1277 N N . LEU A 1 162 ? -13.026 35.188 -13.106 1.00 60.09 162 LEU A N 1
ATOM 1278 C CA . LEU A 1 162 ? -14.399 34.975 -13.574 1.00 60.09 162 LEU A CA 1
ATOM 1279 C C . LEU A 1 162 ? -14.559 35.254 -15.073 1.00 60.09 162 LEU A C 1
ATOM 1281 O O . LEU A 1 162 ? -15.512 34.765 -15.680 1.00 60.09 162 LEU A O 1
ATOM 1285 N N . GLN A 1 163 ? -13.637 36.011 -15.673 1.00 60.44 163 GLN A N 1
ATOM 1286 C CA . GLN A 1 163 ? -13.659 36.322 -17.100 1.00 60.44 163 GLN A CA 1
ATOM 1287 C C . GLN A 1 163 ? -13.164 35.148 -17.964 1.00 60.44 163 GLN A C 1
ATOM 1289 O O . GLN A 1 163 ? -13.625 35.006 -19.096 1.00 60.44 163 GLN A O 1
ATOM 1294 N N . ASP A 1 164 ? -12.328 34.267 -17.404 1.00 57.19 164 ASP A N 1
ATOM 1295 C CA . ASP A 1 164 ? -11.772 33.084 -18.085 1.00 57.19 164 ASP A CA 1
ATOM 1296 C C . ASP A 1 164 ? -12.628 31.809 -17.940 1.00 57.19 164 ASP A C 1
ATOM 1298 O O . ASP A 1 164 ? -12.398 30.808 -18.625 1.00 57.19 164 ASP A O 1
ATOM 1302 N N . LEU A 1 165 ? -13.667 31.837 -17.098 1.00 63.47 165 LEU A N 1
ATOM 1303 C CA . LEU A 1 165 ? -14.579 30.704 -16.897 1.00 63.47 165 LEU A CA 1
ATOM 1304 C C . LEU A 1 165 ? -15.286 30.220 -18.191 1.00 63.47 165 LEU A C 1
ATOM 1306 O O . LEU A 1 165 ? -15.344 29.007 -18.408 1.00 63.47 165 LEU A O 1
ATOM 1310 N N . PRO A 1 166 ? -15.768 31.103 -19.097 1.00 58.75 166 PRO A N 1
ATOM 1311 C CA . PRO A 1 166 ? -16.447 30.683 -20.329 1.00 58.75 166 PRO A CA 1
ATOM 1312 C C . PRO A 1 166 ? -15.531 29.973 -21.340 1.00 58.75 166 PRO A C 1
ATOM 1314 O O . PRO A 1 166 ? -16.024 29.307 -22.255 1.00 58.75 166 PRO A O 1
ATOM 1317 N N . MET A 1 167 ? -14.207 30.129 -21.203 1.00 56.66 167 MET A N 1
ATOM 1318 C CA . MET A 1 167 ? -13.218 29.528 -22.101 1.00 56.66 167 MET A CA 1
ATOM 1319 C C . MET A 1 167 ? -12.921 28.070 -21.732 1.00 56.66 167 MET A C 1
ATOM 1321 O O . MET A 1 167 ? -12.646 27.262 -22.615 1.00 56.66 167 MET A O 1
ATOM 1325 N N . ILE A 1 168 ? -13.040 27.719 -20.447 1.00 60.50 168 ILE A N 1
ATOM 1326 C CA . ILE A 1 168 ? -12.835 26.350 -19.955 1.00 60.50 168 ILE A CA 1
ATOM 1327 C C . ILE A 1 168 ? -14.075 25.478 -20.213 1.00 60.50 168 ILE A C 1
ATOM 1329 O O . ILE A 1 168 ? -13.942 24.294 -20.506 1.00 60.50 168 ILE A O 1
ATOM 1333 N N . GLU A 1 169 ? -15.278 26.059 -20.179 1.00 63.03 169 GLU A N 1
ATOM 1334 C CA . GLU A 1 169 ? -16.535 25.312 -20.348 1.00 63.03 169 GLU A CA 1
ATOM 1335 C C . GLU A 1 169 ? -16.781 24.823 -21.793 1.00 63.03 169 GLU A C 1
ATOM 1337 O O . GLU A 1 169 ? -17.514 23.863 -21.999 1.00 63.03 169 GLU A O 1
ATOM 1342 N N . ASN A 1 170 ? -16.130 25.419 -22.802 1.00 57.47 170 ASN A N 1
ATOM 1343 C CA . ASN A 1 170 ? -16.346 25.084 -24.220 1.00 57.47 170 ASN A CA 1
ATOM 1344 C C . ASN A 1 170 ? -15.128 24.449 -24.918 1.00 57.47 170 ASN A C 1
ATOM 1346 O O . ASN A 1 170 ? -15.034 24.495 -26.147 1.00 57.47 170 ASN A O 1
ATOM 1350 N N . ILE A 1 171 ? -14.189 23.851 -24.174 1.00 59.03 171 ILE A N 1
ATOM 1351 C CA . ILE A 1 171 ? -12.987 23.219 -24.757 1.00 59.03 171 ILE A CA 1
ATOM 1352 C C . ILE A 1 171 ? -13.360 22.111 -25.767 1.00 59.03 171 ILE A C 1
ATOM 1354 O O . ILE A 1 171 ? -12.714 21.986 -26.809 1.00 59.03 171 ILE A O 1
ATOM 1358 N N . ASP A 1 172 ? -14.464 21.390 -25.542 1.00 55.44 172 ASP A N 1
ATOM 1359 C CA . ASP A 1 172 ? -14.936 20.319 -26.434 1.00 55.44 172 ASP A CA 1
ATOM 1360 C C . ASP A 1 172 ? -15.408 20.815 -27.815 1.00 55.44 172 ASP A C 1
ATOM 1362 O O . ASP A 1 172 ? -15.294 20.085 -28.806 1.00 55.44 172 ASP A O 1
ATOM 1366 N N . MET A 1 173 ? -15.889 22.065 -27.923 1.00 54.59 173 MET A N 1
ATOM 1367 C CA . MET A 1 173 ? -16.241 22.661 -29.223 1.00 54.59 173 MET A CA 1
ATOM 1368 C C . MET A 1 173 ? -15.006 23.105 -30.014 1.00 54.59 173 MET A C 1
ATOM 1370 O O . MET A 1 173 ? -15.021 23.047 -31.243 1.00 54.59 173 MET A O 1
ATOM 1374 N N . TYR A 1 174 ? -13.930 23.516 -29.338 1.00 54.94 174 TYR A N 1
ATOM 1375 C CA . TYR A 1 174 ? -12.687 23.929 -29.999 1.00 54.94 174 TYR A CA 1
ATOM 1376 C C . TYR A 1 174 ? -11.816 22.741 -30.434 1.00 54.94 174 TYR A C 1
ATOM 1378 O O . TYR A 1 174 ? -11.047 22.873 -31.382 1.00 54.94 174 TYR A O 1
ATOM 1386 N N . LEU A 1 175 ? -11.980 21.569 -29.812 1.00 55.09 175 LEU A N 1
ATOM 1387 C CA . LEU A 1 175 ? -11.273 20.336 -30.185 1.00 55.09 175 LEU A CA 1
ATOM 1388 C C . LEU A 1 175 ? -11.833 19.631 -31.434 1.00 55.09 175 LEU A C 1
ATOM 1390 O O . LEU A 1 175 ? -11.184 18.730 -31.953 1.00 55.09 175 LEU A O 1
ATOM 1394 N N . HIS A 1 176 ? -12.997 20.044 -31.952 1.00 54.78 176 HIS A N 1
ATOM 1395 C CA . HIS A 1 176 ? -13.592 19.479 -33.176 1.00 54.78 176 HIS A CA 1
ATOM 1396 C C . HIS A 1 176 ? -13.242 20.244 -34.469 1.00 54.78 176 HIS A C 1
ATOM 1398 O O . HIS A 1 176 ? -13.689 19.857 -35.550 1.00 54.78 176 HIS A O 1
ATOM 1404 N N . ALA A 1 177 ? -12.444 21.316 -34.393 1.00 52.56 177 ALA A N 1
ATOM 1405 C CA . ALA A 1 177 ? -11.938 22.036 -35.562 1.00 52.56 177 ALA A CA 1
ATOM 1406 C C . ALA A 1 177 ? -10.470 21.654 -35.817 1.00 52.56 177 ALA A C 1
ATOM 1408 O O . ALA A 1 177 ? -9.544 22.339 -35.395 1.00 52.56 177 ALA A O 1
ATOM 1409 N N . ASP A 1 178 ? -10.263 20.552 -36.528 1.00 52.53 178 ASP A N 1
ATOM 1410 C CA . ASP A 1 178 ? -8.969 19.877 -36.721 1.00 52.53 178 ASP A CA 1
ATOM 1411 C C . ASP A 1 178 ? -7.959 20.640 -37.624 1.00 52.53 178 ASP A C 1
ATOM 1413 O O . ASP A 1 178 ? -6.984 20.072 -38.121 1.00 52.53 178 ASP A O 1
ATOM 1417 N N . ASN A 1 179 ? -8.185 21.927 -37.946 1.00 56.00 179 ASN A N 1
ATOM 1418 C CA . ASN A 1 179 ? -7.446 22.601 -39.022 1.00 56.00 179 ASN A CA 1
ATOM 1419 C C . ASN A 1 179 ? -7.344 24.128 -38.827 1.00 56.00 179 ASN A C 1
ATOM 1421 O O . ASN A 1 179 ? -8.293 24.874 -39.070 1.00 56.00 179 ASN A O 1
ATOM 1425 N N . VAL A 1 180 ? -6.140 24.625 -38.522 1.00 59.78 180 VAL A N 1
ATOM 1426 C CA . VAL A 1 180 ? -5.803 26.070 -38.469 1.00 59.78 180 VAL A CA 1
ATOM 1427 C C . VAL A 1 180 ? -6.075 26.779 -39.814 1.00 59.78 180 VAL A C 1
ATOM 1429 O O . VAL A 1 180 ? -6.385 27.967 -39.860 1.00 59.78 180 VAL A O 1
ATOM 1432 N N . GLU A 1 181 ? -6.038 26.029 -40.917 1.00 58.34 181 GLU A N 1
ATOM 1433 C CA . GLU A 1 181 ? -6.289 26.503 -42.285 1.00 58.34 181 GLU A CA 1
ATOM 1434 C C . GLU A 1 181 ? -7.759 26.919 -42.528 1.00 58.34 181 GLU A C 1
ATOM 1436 O O . GLU A 1 181 ? -8.034 27.797 -43.347 1.00 58.34 181 GLU A O 1
ATOM 1441 N N . PHE A 1 182 ? -8.713 26.347 -41.778 1.00 59.69 182 PHE A N 1
ATOM 1442 C CA . PHE A 1 182 ? -10.136 26.711 -41.842 1.00 59.69 182 PHE A CA 1
ATOM 1443 C C . PHE A 1 182 ? -10.395 28.096 -41.235 1.00 59.69 182 PHE A C 1
ATOM 1445 O O . PHE A 1 182 ? -11.087 28.918 -41.834 1.00 59.69 182 PHE A O 1
ATOM 1452 N N . LEU A 1 183 ? -9.769 28.385 -40.089 1.00 61.62 183 LEU A N 1
ATOM 1453 C CA . LEU A 1 183 ? -9.871 29.684 -39.416 1.00 61.62 183 LEU A CA 1
ATOM 1454 C C . LEU A 1 183 ? -9.260 30.812 -40.261 1.00 61.62 183 LEU A C 1
ATOM 1456 O O . LEU A 1 183 ? -9.771 31.930 -40.267 1.00 61.62 183 LEU A O 1
ATOM 1460 N N . GLN A 1 184 ? -8.214 30.507 -41.032 1.00 64.38 184 GLN A N 1
ATOM 1461 C CA . GLN A 1 184 ? -7.554 31.479 -41.902 1.00 64.38 184 GLN A CA 1
ATOM 1462 C C . GLN A 1 184 ? -8.403 31.843 -43.134 1.00 64.38 184 GLN A C 1
ATOM 1464 O O . GLN A 1 184 ? -8.458 33.013 -43.506 1.00 64.38 184 GLN A O 1
ATOM 1469 N N . LYS A 1 185 ? -9.141 30.881 -43.712 1.00 59.69 185 LYS A N 1
ATOM 1470 C CA . LYS A 1 185 ? -10.112 31.156 -44.791 1.00 59.69 185 LYS A CA 1
ATOM 1471 C C . LYS A 1 185 ? -11.347 31.919 -44.307 1.00 59.69 185 LYS A C 1
ATOM 1473 O O . LYS A 1 185 ? -11.862 32.766 -45.030 1.00 59.69 185 LYS A O 1
ATOM 1478 N N . LEU A 1 186 ? -11.799 31.665 -43.080 1.00 65.50 186 LEU A N 1
ATOM 1479 C CA . LEU A 1 186 ? -12.949 32.357 -42.485 1.00 65.50 186 LEU A CA 1
ATOM 1480 C C . LEU A 1 186 ? -12.649 33.810 -42.093 1.00 65.50 186 LEU A C 1
ATOM 1482 O O . LEU A 1 186 ? -13.557 34.628 -42.051 1.00 65.50 186 LEU A O 1
ATOM 1486 N N . GLN A 1 187 ? -11.387 34.154 -41.837 1.00 63.66 187 GLN A N 1
ATOM 1487 C CA . GLN A 1 187 ? -10.969 35.545 -41.640 1.00 63.66 187 GLN A CA 1
ATOM 1488 C C . GLN A 1 187 ? -10.920 36.334 -42.963 1.00 63.66 187 GLN A C 1
ATOM 1490 O O . GLN A 1 187 ? -11.060 37.560 -42.967 1.00 63.66 187 GLN A O 1
ATOM 1495 N N . GLU A 1 188 ? -10.718 35.640 -44.083 1.00 61.31 188 GLU A N 1
ATOM 1496 C CA . GLU A 1 188 ? -10.674 36.232 -45.421 1.00 61.31 188 GLU A CA 1
ATOM 1497 C C . GLU A 1 188 ? -12.077 36.606 -45.929 1.00 61.31 188 GLU A C 1
ATOM 1499 O O . GLU A 1 188 ? -12.265 37.666 -46.533 1.00 61.31 188 GLU A O 1
ATOM 1504 N N . GLU A 1 189 ? -13.090 35.804 -45.598 1.00 65.50 189 GLU A N 1
ATOM 1505 C CA . GLU A 1 189 ? -14.491 36.179 -45.774 1.00 65.50 189 GLU A CA 1
ATOM 1506 C C . GLU A 1 189 ? -14.971 36.951 -44.536 1.00 65.50 189 GLU A C 1
ATOM 1508 O O . GLU A 1 189 ? -15.337 36.375 -43.520 1.00 65.50 189 GLU A O 1
ATOM 1513 N N . LYS A 1 190 ? -14.972 38.289 -44.597 1.00 55.88 190 LYS A N 1
ATOM 1514 C CA . LYS A 1 190 ? -15.565 39.174 -43.572 1.00 55.88 190 LYS A CA 1
ATOM 1515 C C . LYS A 1 190 ? -17.075 38.915 -43.386 1.00 55.88 190 LYS A C 1
ATOM 1517 O O . LYS A 1 190 ? -17.893 39.710 -43.843 1.00 55.88 190 LYS A O 1
ATOM 1522 N N . ILE A 1 191 ? -17.453 37.839 -42.703 1.00 58.66 191 ILE A N 1
ATOM 1523 C CA . ILE A 1 191 ? -18.855 37.484 -42.413 1.00 58.66 191 ILE A CA 1
ATOM 1524 C C . ILE A 1 191 ? -19.234 37.582 -40.933 1.00 58.66 191 ILE A C 1
ATOM 1526 O O . ILE A 1 191 ? -20.295 37.111 -40.540 1.00 58.66 191 ILE A O 1
ATOM 1530 N N . PHE A 1 192 ? -18.453 38.309 -40.132 1.00 50.78 192 PHE A N 1
ATOM 1531 C CA . PHE A 1 192 ? -18.930 38.816 -38.845 1.00 50.78 192 PHE A CA 1
ATOM 1532 C C . PHE A 1 192 ? -18.609 40.311 -38.705 1.00 50.78 192 PHE A C 1
ATOM 1534 O O . PHE A 1 192 ? -17.502 40.694 -38.325 1.00 50.78 192 PHE A O 1
ATOM 1541 N N . MET A 1 193 ? -19.592 41.146 -39.054 1.00 40.62 193 MET A N 1
ATOM 1542 C CA . MET A 1 193 ? -19.783 42.509 -38.545 1.00 40.62 193 MET A CA 1
ATOM 1543 C C . MET A 1 193 ? -21.246 42.663 -38.141 1.00 40.62 193 MET A C 1
ATOM 1545 O O . MET A 1 193 ? -22.101 42.112 -38.872 1.00 40.62 193 MET A O 1
#

Foldseek 3Di:
DDDDDDDDDDDDDDPPDDPDPPVVVVVVVVVVVVVVVVVVVVLVVLLVLLVCLVVVVDDPVSNVVLVVCCVPPVSSVVSNVVVVVVVVVVVPDDDDPDDPVVVVVVVVVVVVVVVVVVVVVVPPPPPDPPVVVVVVVVVVVVVVVVVVVCVVPDDCPVVVVVVCVVVVVCVVVVVPPPDPVVVVVVVVPPPDD

Secondary structure (DSSP, 8-state):
--------------------HHHHHHHHHHHHHHHHHHHHHHHHHHHHHHHHHHHT-S-HHHHHHHHHHHHH-HHHHHHHHHHHHHHHHHHTSPP----HHHHHHHHHHHHHHHHHHHHHHHTS-S--HHHHHHHHHHHHHHHHHHHHHHHHHS--THHHHHHSHHHHTTHHHHTT---HHHHHHHHHS----